Protein AF-A0A938MBA0-F1 (afdb_monomer_lite)

Foldseek 3Di:
DPDDDAPDDPQQLLLLQVLVCVQDPDPPDAGFDADPPPPDRPDRDFQQVVDDLAAFPDHKDFQDWDWPDDPPFDFQQDCQQQQDADPVQARPQKPDDPPWHWDQPDHDDDRTWIKHFFPDQADDTKIKHKGADAAQFKKKKKKKKFWAQWDFPPFKWKAWDPQPPKAQRVDIDGDGHGDGIDMDMAMITGHRGRITMIITDTHRTGGMMIIGDTGMGTARTDIWTWMWIHHPFWIKIHIAAPHDHFDPSQKDKAFDPDWWWWQTRNRDTHDTDRIDIHTHSGMTITTHDD

pLDDT: mean 88.18, std 14.17, range [34.03, 98.81]

Secondary structure (DSSP, 8-state):
---PPPS--HHHHHHHHHHHHHHH--TTPPP-EEETTTTEEEES--GGGGS----B-SS-EEEEEEE-S-TTPPPSSTTTT---B-TTSSBTTSB--TT-EEESSS-SSSS-EEEEEES-TT----EEEEEE--TT-EEEEEEEEEEEEEEEEEEEEEEEES-TT-BTTT--EEE-EEEEEEEEEEEEE--S--EEEEEEEEEEEEEEEEEEEEEEEES---EEEEEEEEETTEEEEEE---SS--SGGG-EEEEEEEEEEEBPTTS-B---EEEEEE-TTEEEEEEEP-

Structure (mmCIF, N/CA/C/O backbone):
data_AF-A0A938MBA0-F1
#
_entry.id   AF-A0A938MBA0-F1
#
loop_
_atom_site.group_PDB
_atom_site.id
_atom_site.type_symbol
_atom_site.label_atom_id
_atom_site.label_alt_id
_atom_site.label_comp_id
_atom_site.label_asym_id
_atom_site.label_entity_id
_atom_site.label_seq_id
_atom_site.pdbx_PDB_ins_code
_atom_site.Cartn_x
_atom_site.Cartn_y
_atom_site.Cartn_z
_atom_site.occupancy
_atom_site.B_iso_or_equiv
_atom_site.auth_seq_id
_atom_site.auth_comp_id
_atom_site.auth_asym_id
_atom_site.auth_atom_id
_atom_site.pdbx_PDB_model_num
ATOM 1 N N . GLU A 1 1 ? -1.518 9.938 7.364 1.00 35.38 1 GLU A N 1
ATOM 2 C CA . GLU A 1 1 ? -2.443 11.079 7.213 1.00 35.38 1 GLU A CA 1
ATOM 3 C C . GLU A 1 1 ? -3.870 10.572 7.392 1.00 35.38 1 GLU A C 1
ATOM 5 O O . GLU A 1 1 ? -4.337 9.795 6.571 1.00 35.38 1 GLU A O 1
ATOM 10 N N . PHE A 1 2 ? -4.532 10.909 8.501 1.00 34.03 2 PHE A N 1
ATOM 11 C CA . PHE A 1 2 ? -5.950 10.589 8.706 1.00 34.03 2 PHE A CA 1
ATOM 12 C C . PHE A 1 2 ? -6.770 11.706 8.042 1.00 34.03 2 PHE A C 1
ATOM 14 O O . PHE A 1 2 ? -6.898 12.780 8.619 1.00 34.03 2 PHE A O 1
ATOM 21 N N . GLY A 1 3 ? -7.229 11.511 6.801 1.00 39.38 3 GLY A N 1
ATOM 22 C CA . GLY A 1 3 ? -7.941 12.569 6.058 1.00 39.38 3 GLY A CA 1
ATOM 23 C C . GLY A 1 3 ? -8.393 12.238 4.631 1.00 39.38 3 GLY A C 1
ATOM 24 O O . GLY A 1 3 ? -8.994 13.085 3.977 1.00 39.38 3 GLY A O 1
ATOM 25 N N . VAL A 1 4 ? -8.134 11.028 4.127 1.00 49.50 4 VAL A N 1
ATOM 26 C CA . VAL A 1 4 ? -8.650 10.588 2.821 1.00 49.50 4 VAL A CA 1
ATOM 27 C C . VAL A 1 4 ? -10.098 10.125 2.995 1.00 49.50 4 VAL A C 1
ATOM 29 O O . VAL A 1 4 ? -10.374 9.292 3.854 1.00 49.50 4 VAL A O 1
ATOM 32 N N . LYS A 1 5 ? -11.025 10.662 2.192 1.00 55.03 5 LYS A N 1
ATOM 33 C CA . LYS A 1 5 ? -12.421 10.207 2.169 1.00 55.03 5 LYS A CA 1
ATOM 34 C C . LYS A 1 5 ? -12.493 8.850 1.469 1.00 55.03 5 LYS A C 1
ATOM 36 O O . LYS A 1 5 ? -12.139 8.748 0.296 1.00 55.03 5 LYS A O 1
ATOM 41 N N . PHE A 1 6 ? -12.952 7.830 2.185 1.00 65.00 6 PHE A N 1
ATOM 42 C CA . PHE A 1 6 ? -13.166 6.493 1.636 1.00 65.00 6 PHE A CA 1
ATOM 43 C C . PHE A 1 6 ? -14.621 6.325 1.186 1.00 65.00 6 PHE A C 1
ATOM 45 O O . PHE A 1 6 ? -15.520 6.961 1.737 1.00 65.00 6 PHE A O 1
ATOM 52 N N . ASP A 1 7 ? -14.853 5.469 0.192 1.00 70.25 7 ASP A N 1
ATOM 53 C CA . ASP A 1 7 ? -16.203 5.072 -0.223 1.00 70.25 7 ASP A CA 1
ATOM 54 C C . ASP A 1 7 ? -16.762 4.046 0.777 1.00 70.25 7 ASP A C 1
ATOM 56 O O . ASP A 1 7 ? -16.660 2.832 0.600 1.00 70.25 7 ASP A O 1
ATOM 60 N N . VAL A 1 8 ? -17.224 4.544 1.924 1.00 73.25 8 VAL A N 1
ATOM 61 C CA . VAL A 1 8 ? -17.803 3.765 3.026 1.00 73.25 8 VAL A CA 1
ATOM 62 C C . VAL A 1 8 ? -19.102 4.420 3.491 1.00 73.25 8 VAL A C 1
ATOM 64 O O . VAL A 1 8 ? -19.337 5.604 3.238 1.00 73.25 8 VAL A O 1
ATOM 67 N N . ASP A 1 9 ? -19.962 3.661 4.174 1.00 83.19 9 ASP A N 1
ATOM 68 C CA . ASP A 1 9 ? -21.210 4.212 4.695 1.00 83.19 9 ASP A CA 1
ATOM 69 C C . ASP A 1 9 ? -20.964 5.310 5.748 1.00 83.19 9 ASP A C 1
ATOM 71 O O . ASP A 1 9 ? -19.932 5.368 6.422 1.00 83.19 9 ASP A O 1
ATOM 75 N N . TYR A 1 10 ? -21.943 6.201 5.887 1.00 80.88 10 TYR A N 1
ATOM 76 C CA . TYR A 1 10 ? -21.788 7.419 6.675 1.00 80.88 10 TYR A CA 1
ATOM 77 C C . TYR A 1 10 ? -21.645 7.170 8.184 1.00 80.88 10 TYR A C 1
ATOM 79 O O . TYR A 1 10 ? -21.036 7.981 8.881 1.00 80.88 10 TYR A O 1
ATOM 87 N N . ASP A 1 11 ? -22.192 6.076 8.715 1.00 84.81 11 ASP A N 1
ATOM 88 C CA . ASP A 1 11 ? -22.062 5.764 10.140 1.00 84.81 11 ASP A CA 1
ATOM 89 C C . ASP A 1 11 ? -20.699 5.142 10.453 1.00 84.81 11 ASP A C 1
ATOM 91 O O . ASP A 1 11 ? -20.090 5.491 11.471 1.00 84.81 11 ASP A O 1
ATOM 95 N N . ARG A 1 12 ? -20.172 4.314 9.543 1.00 85.81 12 ARG A N 1
ATOM 96 C CA . ARG A 1 12 ? -18.786 3.838 9.593 1.00 85.81 12 ARG A CA 1
ATOM 97 C C . ARG A 1 12 ? -17.790 4.991 9.541 1.00 85.81 12 ARG A C 1
ATOM 99 O O . ARG A 1 12 ? -16.874 5.014 10.360 1.00 85.81 12 ARG A O 1
ATOM 106 N N . ASP A 1 13 ? -17.986 5.961 8.650 1.00 82.38 13 ASP A N 1
ATOM 107 C CA . ASP A 1 13 ? -17.113 7.140 8.547 1.00 82.38 13 ASP A CA 1
ATOM 108 C C . ASP A 1 13 ? -17.097 7.966 9.850 1.00 82.38 13 ASP A C 1
ATOM 110 O O . ASP A 1 13 ? -16.031 8.276 10.388 1.00 82.38 13 ASP A O 1
ATOM 114 N N . LYS A 1 14 ? -18.273 8.236 10.444 1.00 84.31 14 LYS A N 1
ATOM 115 C CA . LYS A 1 14 ? -18.382 8.933 11.743 1.00 84.31 14 LYS A CA 1
ATOM 116 C C . LYS A 1 14 ? -17.620 8.218 12.856 1.00 84.31 14 LYS A C 1
ATOM 118 O O . LYS A 1 14 ? -16.863 8.856 13.591 1.00 84.31 14 LYS A O 1
ATOM 123 N N . LEU A 1 15 ? -17.837 6.908 13.010 1.00 88.81 15 LEU A N 1
ATOM 124 C CA . LEU A 1 15 ? -17.183 6.124 14.059 1.00 88.81 15 LEU A CA 1
ATOM 125 C C . LEU A 1 15 ? -15.680 6.007 13.820 1.00 88.81 15 LEU A C 1
ATOM 127 O O . LEU A 1 15 ? -14.918 6.114 14.778 1.00 88.81 15 LEU A O 1
ATOM 131 N N . PHE A 1 16 ? -15.244 5.855 12.568 1.00 88.25 16 PHE A N 1
ATOM 132 C CA . PHE A 1 16 ? -13.828 5.875 12.220 1.00 88.25 16 PHE A CA 1
ATOM 133 C C . PHE A 1 16 ? -13.175 7.207 12.598 1.00 88.25 16 PHE A C 1
ATOM 135 O O . PHE A 1 16 ? -12.112 7.210 13.224 1.00 88.25 16 PHE A O 1
ATOM 142 N N . GLY A 1 17 ? -13.827 8.332 12.293 1.00 83.00 17 GLY A N 1
ATOM 143 C CA . GLY A 1 17 ? -13.368 9.662 12.686 1.00 83.00 17 GLY A CA 1
ATOM 144 C C . GLY A 1 17 ? -13.249 9.815 14.203 1.00 83.00 17 GLY A C 1
ATOM 145 O O . GLY A 1 17 ? -12.185 10.193 14.701 1.00 83.00 17 GLY A O 1
ATOM 146 N N . LEU A 1 18 ? -14.309 9.485 14.948 1.00 87.50 18 LEU A N 1
ATOM 147 C CA . LEU A 1 18 ? -14.312 9.579 16.412 1.00 87.50 18 LEU A CA 1
ATOM 148 C C . LEU A 1 18 ? -13.255 8.668 17.038 1.00 87.50 18 LEU A C 1
ATOM 150 O O . LEU A 1 18 ? -12.506 9.102 17.906 1.00 87.50 18 LEU A O 1
ATOM 154 N N . ALA A 1 19 ? -13.153 7.419 16.593 1.00 89.44 19 ALA A N 1
ATOM 155 C CA . ALA A 1 19 ? -12.159 6.486 17.103 1.00 89.44 19 ALA A CA 1
ATOM 156 C C . ALA A 1 19 ? -10.729 6.949 16.790 1.00 89.44 19 ALA A C 1
ATOM 158 O O . ALA A 1 19 ? -9.865 6.887 17.660 1.00 89.44 19 ALA A O 1
ATOM 159 N N . SER A 1 20 ? -10.481 7.474 15.587 1.00 86.56 20 SER A N 1
ATOM 160 C CA . SER A 1 20 ? -9.178 8.041 15.214 1.00 86.56 20 SER A CA 1
ATOM 161 C C . SER A 1 20 ? -8.813 9.226 16.106 1.00 86.56 20 SER A C 1
ATOM 163 O O . SER A 1 20 ? -7.681 9.310 16.585 1.00 86.56 20 SER A O 1
ATOM 165 N N . TYR A 1 21 ? -9.785 10.095 16.405 1.00 86.12 21 TYR A N 1
ATOM 166 C CA . TYR A 1 21 ? -9.619 11.139 17.410 1.00 86.12 21 TYR A CA 1
ATOM 167 C C . TYR A 1 21 ? -9.294 10.540 18.779 1.00 86.12 21 TYR A C 1
ATOM 169 O O . TYR A 1 21 ? -8.277 10.890 19.356 1.00 86.12 21 TYR A O 1
ATOM 177 N N . LEU A 1 22 ? -10.073 9.582 19.279 1.00 88.44 22 LEU A N 1
ATOM 178 C CA . LEU A 1 22 ? -9.856 8.973 20.596 1.00 88.44 22 LEU A CA 1
ATOM 179 C C . LEU A 1 22 ? -8.512 8.219 20.711 1.00 88.44 22 LEU A C 1
ATOM 181 O O . LEU A 1 22 ? -7.901 8.167 21.780 1.00 88.44 22 LEU A O 1
ATOM 185 N N . VAL A 1 23 ? -7.979 7.687 19.614 1.00 87.00 23 VAL A N 1
ATOM 186 C CA . VAL A 1 23 ? -6.639 7.083 19.590 1.00 87.00 23 VAL A CA 1
ATOM 187 C C . VAL A 1 23 ? -5.537 8.149 19.628 1.00 87.00 23 VAL A C 1
ATOM 189 O O . VAL A 1 23 ? -4.542 7.959 20.327 1.00 87.00 23 VAL A O 1
ATOM 192 N N . ALA A 1 24 ? -5.713 9.277 18.936 1.00 80.44 24 ALA A N 1
ATOM 193 C CA . ALA A 1 24 ? -4.666 10.286 18.745 1.00 80.44 24 ALA A CA 1
ATOM 194 C C . ALA A 1 24 ? -4.779 11.538 19.643 1.00 80.44 24 ALA A C 1
ATOM 196 O O . ALA A 1 24 ? -3.832 12.322 19.701 1.00 80.44 24 ALA A O 1
ATOM 197 N N . HIS A 1 25 ? -5.911 11.765 20.321 1.00 72.25 25 HIS A N 1
ATOM 198 C CA . HIS A 1 25 ? -6.184 13.032 21.007 1.00 72.25 25 HIS A CA 1
ATOM 199 C C . HIS A 1 25 ? -5.281 13.247 22.226 1.00 72.25 25 HIS A C 1
ATOM 201 O O . HIS A 1 25 ? -4.986 12.326 23.000 1.00 72.25 25 HIS A O 1
ATOM 207 N N . GLY A 1 26 ? -4.891 14.509 22.405 1.00 61.59 26 GLY A N 1
ATOM 208 C CA . GLY A 1 26 ? -4.240 15.046 23.597 1.00 61.59 26 GLY A CA 1
ATOM 209 C C . GLY A 1 26 ? -5.033 16.230 24.158 1.00 61.59 26 GLY A C 1
ATOM 210 O O . GLY A 1 26 ? -6.124 16.534 23.683 1.00 61.59 26 GLY A O 1
ATOM 211 N N . GLY A 1 27 ? -4.475 16.942 25.141 1.00 47.88 27 GLY A N 1
ATOM 212 C CA . GLY A 1 27 ? -5.165 18.044 25.837 1.00 47.88 27 GLY A CA 1
ATOM 213 C C . GLY A 1 27 ? -5.549 19.266 24.981 1.00 47.88 27 GLY A C 1
ATOM 214 O O . GLY A 1 27 ? -6.169 20.184 25.503 1.00 47.88 27 GLY A O 1
ATOM 215 N N . PHE A 1 28 ? -5.192 19.296 23.690 1.00 47.84 28 PHE A N 1
ATOM 216 C CA . PHE A 1 28 ? -5.383 20.449 22.794 1.00 47.84 28 PHE A CA 1
ATOM 217 C C . PHE A 1 28 ? -5.970 20.095 21.416 1.00 47.84 28 PHE A C 1
ATOM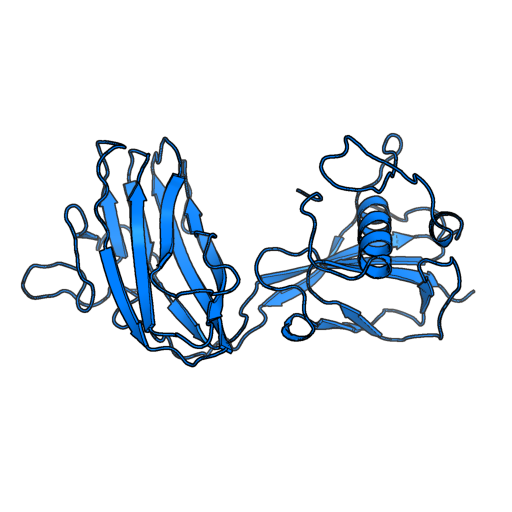 219 O O . PHE A 1 28 ? -5.917 20.907 20.495 1.00 47.84 28 PHE A O 1
ATOM 226 N N . THR A 1 29 ? -6.516 18.892 21.232 1.00 55.50 29 THR A N 1
ATOM 227 C CA . THR A 1 29 ? -7.095 18.464 19.945 1.00 55.50 29 THR A CA 1
ATOM 228 C C . THR A 1 29 ? -8.621 18.550 19.967 1.00 55.50 29 THR A C 1
ATOM 230 O O . THR A 1 29 ? -9.251 18.043 20.895 1.00 55.50 29 THR A O 1
ATOM 233 N N . TYR A 1 30 ? -9.220 19.122 18.921 1.00 54.56 30 TYR A N 1
ATOM 234 C CA . TYR A 1 30 ? -10.669 19.154 18.690 1.00 54.56 30 TYR A CA 1
ATOM 235 C C . TYR A 1 30 ? -11.076 18.136 17.614 1.00 54.56 30 TYR A C 1
ATOM 237 O O . TYR A 1 30 ? -10.303 17.855 16.699 1.00 54.56 30 TYR A O 1
ATOM 245 N N . PHE A 1 31 ? -12.285 17.581 17.724 1.00 63.66 31 PHE A N 1
ATOM 246 C CA . PHE A 1 31 ? -12.864 16.678 16.728 1.00 63.66 31 PHE A CA 1
ATOM 247 C C . PHE A 1 31 ? -13.893 17.417 15.864 1.00 63.66 31 PHE A C 1
ATOM 249 O O . PHE A 1 31 ? -14.743 18.133 16.387 1.00 63.66 31 PHE A O 1
ATOM 256 N N . GLY A 1 32 ? -13.836 17.219 14.547 1.00 54.53 32 GLY A N 1
ATOM 257 C CA . GLY A 1 32 ? -14.852 17.671 13.597 1.00 54.53 32 GLY A CA 1
ATOM 258 C C . GLY A 1 32 ? -14.968 16.686 12.432 1.00 54.53 32 GLY A C 1
ATOM 259 O O . GLY A 1 32 ? -13.974 16.073 12.050 1.00 54.53 32 GLY A O 1
ATOM 260 N N . PHE A 1 33 ? -16.169 16.525 11.869 1.00 54.66 33 PHE A N 1
ATOM 261 C CA . PHE A 1 33 ? -16.436 15.667 10.705 1.00 54.66 33 PHE A CA 1
ATOM 262 C C . PHE A 1 33 ? -17.273 16.433 9.662 1.00 54.66 33 PHE A C 1
ATOM 264 O O . PHE A 1 33 ? -18.010 17.345 10.015 1.00 54.66 33 PHE A O 1
ATOM 271 N N . GLY A 1 34 ? -17.144 16.146 8.362 1.00 50.25 34 GLY A N 1
ATOM 272 C CA . GLY A 1 34 ? -17.808 16.943 7.316 1.00 50.25 34 GLY A CA 1
ATOM 273 C C . GLY A 1 34 ? -17.459 16.524 5.886 1.00 50.25 34 GLY A C 1
ATOM 274 O O . GLY A 1 34 ? -16.675 15.598 5.687 1.00 50.25 34 GLY A O 1
ATOM 275 N N . SER A 1 35 ? -18.044 17.192 4.881 1.00 43.62 35 SER A N 1
ATOM 276 C CA . SER A 1 35 ? -17.723 16.911 3.473 1.00 43.62 35 SER A CA 1
ATOM 277 C C . SER A 1 35 ? -16.345 17.484 3.122 1.00 43.62 35 SER A C 1
ATOM 279 O O . SER A 1 35 ? -16.035 18.619 3.484 1.00 43.62 35 SER A O 1
ATOM 281 N N . HIS A 1 36 ? -15.506 16.682 2.461 1.00 44.47 36 HIS A N 1
ATOM 282 C CA . HIS A 1 36 ? -14.192 17.105 1.976 1.00 44.47 36 HIS A CA 1
ATOM 283 C C . HIS A 1 36 ? -14.312 17.777 0.587 1.00 44.47 36 HIS A C 1
ATOM 285 O O . HIS A 1 36 ? -15.055 17.249 -0.245 1.00 44.47 36 HIS A O 1
ATOM 291 N N . PRO A 1 37 ? -13.545 18.850 0.282 1.00 47.47 37 PRO A N 1
ATOM 292 C CA . PRO A 1 37 ? -12.596 19.540 1.165 1.00 47.47 37 PRO A CA 1
ATOM 293 C C . PRO A 1 37 ? -13.315 20.226 2.323 1.00 47.47 37 PRO A C 1
ATOM 295 O O . PRO A 1 37 ? -14.441 20.675 2.144 1.00 47.47 37 PRO A O 1
ATOM 298 N N . TYR A 1 38 ? -12.658 20.306 3.492 1.00 51.62 38 TYR A N 1
ATOM 299 C CA . TYR A 1 38 ? -13.171 20.820 4.784 1.00 51.62 38 TYR A CA 1
ATOM 300 C C . TYR A 1 38 ? -13.763 22.252 4.762 1.00 51.62 38 TYR A C 1
ATOM 302 O O . TYR A 1 38 ? -14.030 22.839 5.807 1.00 51.62 38 TYR A O 1
ATOM 310 N N . GLN A 1 39 ? -13.992 22.825 3.583 1.00 44.75 39 GLN A N 1
ATOM 311 C CA . GLN A 1 39 ? -14.737 24.050 3.330 1.00 44.75 39 GLN A CA 1
ATOM 312 C C . GLN A 1 39 ? -16.205 23.963 3.786 1.00 44.75 39 GLN A C 1
ATOM 314 O O . GLN A 1 39 ? -16.811 25.003 4.034 1.00 44.75 39 GLN A O 1
ATOM 319 N N . HIS A 1 40 ? -16.763 22.756 3.964 1.00 46.41 40 HIS A N 1
ATOM 320 C CA . HIS A 1 40 ? -18.156 22.555 4.385 1.00 46.41 40 HIS A CA 1
ATOM 321 C C . HIS A 1 40 ? -18.284 21.520 5.519 1.00 46.41 40 HIS A C 1
ATOM 323 O O . HIS A 1 40 ? -18.795 20.410 5.342 1.00 46.41 40 HIS A O 1
ATOM 329 N N . VAL A 1 41 ? -17.818 21.887 6.718 1.00 51.03 41 VAL A N 1
ATOM 330 C CA . VAL A 1 41 ? -18.210 21.200 7.961 1.00 51.03 41 VAL A CA 1
ATOM 331 C C . VAL A 1 41 ? -19.674 21.539 8.244 1.00 51.03 41 VAL A C 1
ATOM 333 O O . VAL A 1 41 ? -19.978 22.586 8.805 1.00 51.03 41 VAL A O 1
ATOM 336 N N . GLU A 1 42 ? -20.593 20.668 7.835 1.00 50.78 42 GLU A N 1
ATOM 337 C CA . GLU A 1 42 ? -22.030 20.889 8.052 1.00 50.78 42 GLU A CA 1
ATOM 338 C C . GLU A 1 42 ? -22.499 20.456 9.451 1.00 50.78 42 GLU A C 1
ATOM 340 O O . GLU A 1 42 ? -23.542 20.911 9.922 1.00 50.78 42 GLU A O 1
ATOM 345 N N . LYS A 1 43 ? -21.755 19.568 10.130 1.00 56.16 43 LYS A N 1
ATOM 346 C CA . LYS A 1 43 ? -22.096 19.038 11.461 1.00 56.16 43 LYS A CA 1
ATOM 347 C C . LYS A 1 43 ? -20.834 18.747 12.265 1.00 56.16 43 LYS A C 1
ATOM 349 O O . LYS A 1 43 ? -19.988 17.991 11.826 1.00 56.16 43 LYS A O 1
ATOM 354 N N . GLN A 1 44 ? -20.727 19.294 13.471 1.00 56.34 44 GLN A N 1
ATOM 355 C CA . GLN A 1 44 ? -19.591 19.033 14.370 1.00 56.34 44 GLN A CA 1
ATOM 356 C C . GLN A 1 44 ? -19.865 17.895 15.366 1.00 56.34 44 GLN A C 1
ATOM 358 O O . GLN A 1 44 ? -18.981 17.518 16.128 1.00 56.34 44 GLN A O 1
ATOM 363 N N . TRP A 1 45 ? -21.092 17.361 15.389 1.00 66.94 45 TRP A N 1
ATOM 364 C CA . TRP A 1 45 ? -21.582 16.561 16.509 1.00 66.94 45 TRP A CA 1
ATOM 365 C C . TRP A 1 45 ? -22.456 15.376 16.078 1.00 66.94 45 TRP A C 1
ATOM 367 O O . TRP A 1 45 ? -23.366 15.534 15.262 1.00 66.94 45 TRP A O 1
ATOM 377 N N . PHE A 1 46 ? -22.210 14.194 16.648 1.00 81.19 46 PHE A N 1
ATOM 378 C CA . PHE A 1 46 ? -23.098 13.030 16.570 1.00 81.19 46 PHE A CA 1
ATOM 379 C C . PHE A 1 46 ? -23.146 12.318 17.926 1.00 81.19 46 PHE A C 1
ATOM 381 O O . PHE A 1 46 ? -22.242 12.471 18.746 1.00 81.19 46 PHE A O 1
ATOM 388 N N . LYS A 1 47 ? -24.225 11.572 18.185 1.00 87.94 47 LYS A N 1
ATOM 389 C CA . LYS A 1 47 ? -24.594 11.134 19.539 1.00 87.94 47 LYS A CA 1
ATOM 390 C C . LYS A 1 47 ? -23.562 10.241 20.228 1.00 87.94 47 LYS A C 1
ATOM 392 O O . LYS A 1 47 ? -23.429 10.327 21.442 1.00 87.94 47 LYS A O 1
ATOM 397 N N . ALA A 1 48 ? -22.786 9.456 19.482 1.00 89.00 48 ALA A N 1
ATOM 398 C CA . ALA A 1 48 ? -21.712 8.644 20.058 1.00 89.00 48 ALA A CA 1
ATOM 399 C C . ALA A 1 48 ? -20.661 9.462 20.834 1.00 89.00 48 ALA A C 1
ATOM 401 O O . ALA A 1 48 ? -20.111 8.962 21.807 1.00 89.00 48 ALA A O 1
ATOM 402 N N . ILE A 1 49 ? -20.407 10.719 20.450 1.00 87.56 49 ILE A N 1
ATOM 403 C CA . ILE A 1 49 ? -19.435 11.595 21.133 1.00 87.56 49 ILE A CA 1
ATOM 404 C C . ILE A 1 49 ? -19.831 11.837 22.598 1.00 87.56 49 ILE A C 1
ATOM 406 O O . ILE A 1 49 ? -18.970 12.040 23.447 1.00 87.56 49 ILE A O 1
ATOM 410 N N . GLU A 1 50 ? -21.129 11.804 22.905 1.00 89.31 50 GLU A N 1
ATOM 411 C CA . GLU A 1 50 ? -21.655 12.033 24.255 1.00 89.31 50 GLU A CA 1
ATOM 412 C C . GLU A 1 50 ? -21.470 10.815 25.179 1.00 89.31 50 GLU A C 1
ATOM 414 O O . GLU A 1 50 ? -21.703 10.920 26.383 1.00 89.31 50 GLU A O 1
ATOM 419 N N . HIS A 1 51 ? -21.081 9.652 24.644 1.00 92.00 51 HIS A N 1
ATOM 420 C CA . HIS A 1 51 ? -20.916 8.444 25.440 1.00 92.00 51 HIS A CA 1
ATOM 421 C C . HIS A 1 51 ? -19.596 8.469 26.218 1.00 92.00 51 HIS A C 1
ATOM 423 O O . HIS A 1 51 ? -18.509 8.446 25.640 1.00 92.00 51 HIS A O 1
ATOM 429 N N . ASP A 1 52 ? -19.692 8.458 27.544 1.00 91.56 52 ASP A N 1
ATOM 430 C CA . ASP A 1 52 ? -18.530 8.482 28.429 1.00 91.56 52 ASP A CA 1
ATOM 431 C C . ASP A 1 52 ? -17.824 7.115 28.482 1.00 91.56 52 ASP A C 1
ATOM 433 O O . ASP A 1 52 ? -18.234 6.202 29.203 1.00 91.56 52 ASP A O 1
ATOM 437 N N . ILE A 1 53 ? -16.723 6.992 27.738 1.00 92.00 53 ILE A N 1
ATOM 438 C CA . ILE A 1 53 ? -15.809 5.840 27.799 1.00 92.00 53 ILE A CA 1
ATOM 439 C C . ILE A 1 53 ? -14.687 6.015 28.835 1.00 92.00 53 ILE A C 1
ATOM 441 O O . ILE A 1 53 ? -13.839 5.131 28.976 1.00 92.00 53 ILE A O 1
ATOM 445 N N . GLY A 1 54 ? -14.708 7.099 29.613 1.00 92.12 54 GLY A N 1
ATOM 446 C CA . GLY A 1 54 ? -13.757 7.401 30.673 1.00 92.12 54 GLY A CA 1
ATOM 447 C C . GLY A 1 54 ? -12.491 8.121 30.206 1.00 92.12 54 GLY A C 1
ATOM 448 O O . GLY A 1 54 ? -12.417 8.649 29.101 1.00 92.12 54 GLY A O 1
ATOM 449 N N . GLU A 1 55 ? -11.476 8.116 31.068 1.00 90.31 55 GLU A N 1
ATOM 450 C CA . GLU A 1 55 ? -10.178 8.758 30.831 1.00 90.31 55 GLU A CA 1
ATOM 451 C C . GLU A 1 55 ? -9.201 7.792 30.147 1.00 90.31 55 GLU A C 1
ATOM 453 O O . GLU A 1 55 ? -9.221 6.593 30.453 1.00 90.31 55 GLU A O 1
ATOM 458 N N . PRO A 1 56 ? -8.314 8.266 29.256 1.00 91.94 56 PRO A N 1
ATOM 459 C CA . PRO A 1 56 ? -7.306 7.416 28.639 1.00 91.94 56 PRO A CA 1
ATOM 460 C C . PRO A 1 56 ? -6.324 6.896 29.696 1.00 91.94 56 PRO A C 1
ATOM 462 O O . PRO A 1 56 ? -5.767 7.660 30.483 1.00 91.94 56 PRO A O 1
ATOM 465 N N . LYS A 1 57 ? -6.051 5.589 29.688 1.00 92.50 57 LYS A N 1
ATOM 466 C CA . LYS A 1 57 ? -5.097 4.961 30.622 1.00 92.50 57 LYS A CA 1
ATOM 467 C C . LYS A 1 57 ? -3.631 5.118 30.207 1.00 92.50 57 LYS A C 1
ATOM 469 O O . LYS A 1 57 ? -2.738 4.746 30.963 1.00 92.50 57 LYS A O 1
ATOM 474 N N . GLY A 1 58 ? -3.376 5.632 29.007 1.00 89.44 58 GLY A N 1
ATOM 475 C CA . GLY A 1 58 ? -2.037 5.762 28.445 1.00 89.44 58 GLY A CA 1
ATOM 476 C C . GLY A 1 58 ? -2.044 6.218 26.982 1.00 89.44 58 GLY A C 1
ATOM 477 O O . GLY A 1 58 ? -3.093 6.638 26.468 1.00 89.44 58 GLY A O 1
ATOM 478 N N . PRO A 1 59 ? -0.877 6.168 26.310 1.00 90.62 59 PRO A N 1
ATOM 479 C CA . PRO A 1 59 ? -0.786 6.376 24.868 1.00 90.62 59 PRO A CA 1
ATOM 480 C C . PRO A 1 59 ? -1.472 5.235 24.100 1.00 90.62 59 PRO A C 1
ATOM 482 O O . PRO A 1 59 ? -1.829 4.203 24.671 1.00 90.62 59 PRO A O 1
ATOM 485 N N . TYR A 1 60 ? -1.652 5.419 22.794 1.00 92.00 60 TYR A N 1
ATOM 486 C CA . TYR A 1 60 ? -2.067 4.326 21.921 1.00 92.00 60 TYR A CA 1
ATOM 487 C C . TYR A 1 60 ? -0.946 3.288 21.749 1.00 92.00 60 TYR A C 1
ATOM 489 O O . TYR A 1 60 ? 0.232 3.578 21.960 1.00 92.00 60 TYR A O 1
ATOM 497 N N . ALA A 1 61 ? -1.319 2.080 21.333 1.00 93.94 61 ALA A N 1
ATOM 498 C CA . ALA A 1 61 ? -0.409 0.973 21.045 1.00 93.94 61 ALA A CA 1
ATOM 499 C C . ALA A 1 61 ? -0.898 0.162 19.835 1.00 93.94 61 ALA A C 1
ATOM 501 O O . ALA A 1 61 ? -2.056 0.282 19.434 1.00 93.94 61 ALA A O 1
ATOM 502 N N . VAL A 1 62 ? -0.034 -0.682 19.266 1.00 95.12 62 VAL A N 1
ATOM 503 C CA . VAL A 1 62 ? -0.451 -1.697 18.285 1.00 95.12 62 VAL A CA 1
ATOM 504 C C . VAL A 1 62 ? -1.163 -2.823 19.037 1.00 95.12 62 VAL A C 1
ATOM 506 O O . VAL A 1 62 ? -0.579 -3.459 19.908 1.00 95.12 62 VAL A O 1
ATOM 509 N N . PHE A 1 63 ? -2.433 -3.044 18.708 1.00 95.88 63 PHE A N 1
ATOM 510 C CA . PHE A 1 63 ? -3.272 -4.104 19.265 1.00 95.88 63 PHE A CA 1
ATOM 511 C C . PHE A 1 63 ? -3.045 -5.438 18.557 1.00 95.88 63 PHE A C 1
ATOM 513 O O . PHE A 1 63 ? -2.949 -6.488 19.185 1.00 95.88 63 PHE A O 1
ATOM 520 N N . ALA A 1 64 ? -2.989 -5.389 17.229 1.00 94.44 64 ALA A N 1
ATOM 521 C CA . ALA A 1 64 ? -2.754 -6.536 16.372 1.00 94.44 64 ALA A CA 1
ATOM 522 C C . ALA A 1 64 ? -2.140 -6.062 15.059 1.00 94.44 64 ALA A C 1
ATOM 524 O O . ALA A 1 64 ? -2.426 -4.960 14.594 1.00 94.44 64 ALA A O 1
ATOM 525 N N . GLU A 1 65 ? -1.347 -6.914 14.432 1.00 93.00 65 GLU A N 1
ATOM 526 C CA . GLU A 1 65 ? -0.830 -6.679 13.093 1.00 93.00 65 GLU A CA 1
ATOM 527 C C . GLU A 1 65 ? -0.719 -7.991 12.334 1.00 93.00 65 GLU A C 1
ATOM 529 O O . GLU A 1 65 ? -0.683 -9.075 12.920 1.00 93.00 65 GLU A O 1
ATOM 534 N N . GLY A 1 66 ? -0.691 -7.894 11.015 1.00 86.56 66 GLY A N 1
ATOM 535 C CA . GLY A 1 66 ? -0.553 -9.056 10.166 1.00 86.56 66 GLY A CA 1
ATOM 536 C C . GLY A 1 66 ? -0.472 -8.675 8.704 1.00 86.56 66 GLY A C 1
ATOM 537 O O . GLY A 1 66 ? -0.489 -7.505 8.328 1.00 86.56 66 GLY A O 1
ATOM 538 N N . THR A 1 67 ? -0.370 -9.694 7.867 1.00 79.00 67 THR A N 1
ATOM 539 C CA . THR A 1 67 ? -0.467 -9.552 6.417 1.00 79.00 67 THR A CA 1
ATOM 540 C C . THR A 1 67 ? -1.659 -10.386 5.979 1.00 79.00 67 THR A C 1
ATOM 542 O O . THR A 1 67 ? -1.725 -11.572 6.301 1.00 79.00 67 THR A O 1
ATOM 545 N N . SER A 1 68 ? -2.649 -9.769 5.333 1.00 72.00 68 SER A N 1
ATOM 546 C CA . SER A 1 68 ? -3.670 -10.537 4.618 1.00 72.00 68 SER A CA 1
ATOM 547 C C . SER A 1 68 ? -3.030 -11.191 3.387 1.00 72.00 68 SER A C 1
ATOM 549 O O . SER A 1 68 ? -1.943 -10.795 2.975 1.00 72.00 68 SER A O 1
ATOM 551 N N . GLY A 1 69 ? -3.672 -12.198 2.796 1.00 63.03 69 GLY A N 1
ATOM 552 C CA . GLY A 1 69 ? -3.133 -12.904 1.628 1.00 63.03 69 GLY A CA 1
ATOM 553 C C . GLY A 1 69 ? -2.172 -14.050 1.974 1.00 63.03 69 GLY A C 1
ATOM 554 O O . GLY A 1 69 ? -1.580 -14.115 3.048 1.00 63.03 69 GLY A O 1
ATOM 555 N N . ARG A 1 70 ? -2.078 -15.026 1.066 1.00 55.25 70 ARG A N 1
ATOM 556 C CA . ARG A 1 70 ? -1.344 -16.281 1.277 1.00 55.25 70 ARG A CA 1
ATOM 557 C C . ARG A 1 70 ? 0.156 -16.038 1.086 1.00 55.25 70 ARG A C 1
ATOM 559 O O . ARG A 1 70 ? 0.556 -15.615 0.007 1.00 55.25 70 ARG A O 1
ATOM 566 N N . ALA A 1 71 ? 0.970 -16.353 2.097 1.00 52.62 71 ALA A N 1
ATOM 567 C CA . ALA A 1 71 ? 2.437 -16.261 2.028 1.00 52.62 71 ALA A CA 1
ATOM 568 C C . ALA A 1 71 ? 3.053 -17.087 0.874 1.00 52.62 71 ALA A C 1
ATOM 570 O O . ALA A 1 71 ? 4.143 -16.768 0.417 1.00 52.62 71 ALA A O 1
ATOM 571 N N . ASP A 1 72 ? 2.313 -18.079 0.362 1.00 62.00 72 ASP A N 1
ATOM 572 C CA . ASP A 1 72 ? 2.723 -18.975 -0.730 1.00 62.00 72 ASP A CA 1
ATOM 573 C C . ASP A 1 72 ? 1.979 -18.706 -2.053 1.00 62.00 72 ASP A C 1
ATOM 575 O O . ASP A 1 72 ? 1.814 -19.606 -2.884 1.00 62.00 72 ASP A O 1
ATOM 579 N N . ALA A 1 73 ? 1.422 -17.507 -2.245 1.00 75.38 73 ALA A N 1
ATOM 580 C CA . ALA A 1 73 ? 0.761 -17.181 -3.504 1.00 75.38 73 ALA A CA 1
ATOM 581 C C . ALA A 1 73 ? 1.779 -17.192 -4.658 1.00 75.38 73 ALA A C 1
ATOM 583 O O . ALA A 1 73 ? 2.810 -16.524 -4.605 1.00 75.38 73 ALA A O 1
ATOM 584 N N . LYS A 1 74 ? 1.482 -17.960 -5.714 1.00 89.25 74 LYS A N 1
ATOM 585 C CA . LYS A 1 74 ? 2.321 -18.038 -6.916 1.00 89.25 74 LYS A CA 1
ATOM 586 C C . LYS A 1 74 ? 2.475 -16.641 -7.527 1.00 89.25 74 LYS A C 1
ATOM 588 O O . LYS A 1 74 ? 1.467 -16.011 -7.845 1.00 89.25 74 LYS A O 1
ATOM 593 N N . ASN A 1 75 ? 3.717 -16.209 -7.753 1.00 94.62 75 ASN A N 1
ATOM 594 C CA . ASN A 1 75 ? 3.992 -15.006 -8.532 1.00 94.62 75 ASN A CA 1
ATOM 595 C C . ASN A 1 75 ? 3.530 -15.209 -9.985 1.00 94.62 75 ASN A C 1
ATOM 597 O O . ASN A 1 75 ? 3.880 -16.203 -10.627 1.00 94.62 75 ASN A O 1
ATOM 601 N N . LEU A 1 76 ? 2.709 -14.289 -10.484 1.00 96.62 76 LEU A N 1
ATOM 602 C CA . LEU A 1 76 ? 2.199 -14.288 -11.854 1.00 96.62 76 LEU A CA 1
ATOM 603 C C . LEU A 1 76 ? 3.157 -13.614 -12.843 1.00 96.62 76 LEU A C 1
ATOM 605 O O . LEU A 1 76 ? 2.944 -13.733 -14.045 1.00 96.62 76 LEU A O 1
ATOM 609 N N . LEU A 1 77 ? 4.199 -12.940 -12.349 1.00 97.69 77 LEU A N 1
ATOM 610 C CA . LEU A 1 77 ? 5.298 -12.424 -13.161 1.00 97.69 77 LEU A CA 1
ATOM 611 C C . LEU A 1 77 ? 6.369 -13.502 -13.347 1.00 97.69 77 LEU A C 1
ATOM 613 O O . LEU A 1 77 ? 6.747 -14.190 -12.395 1.00 97.69 77 LEU A O 1
ATOM 617 N N . ALA A 1 78 ? 6.886 -13.618 -14.565 1.00 97.75 78 ALA A N 1
ATOM 618 C CA . ALA A 1 78 ? 8.125 -14.325 -14.849 1.00 97.75 78 ALA A CA 1
ATOM 619 C C . ALA A 1 78 ? 9.323 -13.464 -14.425 1.00 97.75 78 ALA A C 1
ATOM 621 O O . ALA A 1 78 ? 9.290 -12.244 -14.590 1.00 97.75 78 ALA A O 1
ATOM 622 N N . ASN A 1 79 ? 10.362 -14.095 -13.867 1.00 97.69 79 ASN A N 1
ATOM 623 C CA . ASN A 1 79 ? 11.628 -13.442 -13.508 1.00 97.69 79 ASN A CA 1
ATOM 624 C C . ASN A 1 79 ? 11.449 -12.120 -12.727 1.00 97.69 79 ASN A C 1
ATOM 626 O O . ASN A 1 79 ? 12.087 -11.108 -13.016 1.00 97.69 79 ASN A O 1
ATOM 630 N N . GLY A 1 80 ? 10.499 -12.089 -11.786 1.00 97.38 80 GLY A N 1
ATOM 631 C CA . GLY A 1 80 ? 10.245 -10.913 -10.947 1.00 97.38 80 GLY A CA 1
ATOM 632 C C . GLY A 1 80 ? 11.310 -10.689 -9.867 1.00 97.38 80 GLY A C 1
ATOM 633 O O . GLY A 1 80 ? 11.416 -9.590 -9.335 1.00 97.38 80 GLY A O 1
ATOM 634 N N . ASP A 1 81 ? 12.093 -11.723 -9.564 1.00 97.75 81 ASP A N 1
ATOM 635 C CA . ASP A 1 81 ? 13.301 -11.712 -8.730 1.00 97.75 81 ASP A CA 1
ATOM 636 C C . ASP A 1 81 ? 14.568 -11.326 -9.517 1.00 97.75 81 ASP A C 1
ATOM 638 O O . ASP A 1 81 ? 15.629 -11.171 -8.933 1.00 97.75 81 ASP A O 1
ATOM 642 N N . PHE A 1 82 ? 14.464 -11.159 -10.841 1.00 98.31 82 PHE A N 1
ATOM 643 C CA . PHE A 1 82 ? 15.547 -10.728 -11.730 1.00 98.31 82 PHE A CA 1
ATOM 644 C C . PHE A 1 82 ? 16.789 -11.638 -11.752 1.00 98.31 82 PHE A C 1
ATOM 646 O O . PHE A 1 82 ? 17.870 -11.216 -12.160 1.00 98.31 82 PHE A O 1
ATOM 653 N N . GLU A 1 83 ? 16.639 -12.914 -11.398 1.00 98.44 83 GLU A N 1
ATOM 654 C CA . GLU A 1 83 ? 17.748 -13.873 -11.337 1.00 98.44 83 GLU A CA 1
ATOM 655 C C . GLU A 1 83 ? 18.199 -14.400 -12.709 1.00 98.44 83 GLU A C 1
ATOM 657 O O . GLU A 1 83 ? 19.258 -15.031 -12.823 1.00 98.44 83 GLU A O 1
ATOM 662 N N . ALA A 1 84 ? 17.410 -14.155 -13.758 1.00 97.69 84 ALA A N 1
ATOM 663 C CA . ALA A 1 84 ? 17.711 -14.549 -15.128 1.00 97.69 84 ALA A CA 1
ATOM 664 C C . ALA A 1 84 ? 18.007 -13.342 -16.033 1.00 97.69 84 ALA A C 1
ATOM 666 O O . ALA A 1 84 ? 17.278 -12.348 -16.042 1.00 97.69 84 ALA A O 1
ATOM 667 N N . ALA A 1 85 ? 19.055 -13.476 -16.850 1.00 97.00 85 ALA A N 1
ATOM 668 C CA . ALA A 1 85 ? 19.437 -12.516 -17.881 1.00 97.00 85 ALA A CA 1
ATOM 669 C C . ALA A 1 85 ? 19.129 -13.063 -19.285 1.00 97.00 85 ALA A C 1
ATOM 671 O O . ALA A 1 85 ? 19.266 -14.267 -19.524 1.00 97.00 85 ALA A O 1
ATOM 672 N N . ASP A 1 86 ? 18.734 -12.193 -20.212 1.00 94.69 86 ASP A N 1
ATOM 673 C CA . ASP A 1 86 ? 18.629 -12.523 -21.634 1.00 94.69 86 ASP A CA 1
ATOM 674 C C . ASP A 1 86 ? 20.012 -12.548 -22.321 1.00 94.69 86 ASP A C 1
ATOM 676 O O . ASP A 1 86 ? 21.058 -12.345 -21.698 1.00 94.69 86 ASP A O 1
ATOM 680 N N . SER A 1 87 ? 20.042 -12.805 -23.633 1.00 93.12 87 SER A N 1
ATOM 681 C CA . SER A 1 87 ? 21.295 -12.839 -24.405 1.00 93.12 87 SER A CA 1
ATOM 682 C C . SER A 1 87 ? 22.034 -11.497 -24.482 1.00 93.12 87 SER A C 1
ATOM 684 O O . SER A 1 87 ? 23.194 -11.464 -24.890 1.00 93.12 87 SER A O 1
ATOM 686 N N . GLN A 1 88 ? 21.373 -10.402 -24.115 1.00 90.06 88 GLN A N 1
ATOM 687 C CA . GLN A 1 88 ? 21.879 -9.038 -24.116 1.00 90.06 88 GLN A CA 1
ATOM 688 C C . GLN A 1 88 ? 22.296 -8.588 -22.706 1.00 90.06 88 GLN A C 1
ATOM 690 O O . GLN A 1 88 ? 22.836 -7.495 -22.560 1.00 90.06 88 GLN A O 1
ATOM 695 N N . GLY A 1 89 ? 22.092 -9.426 -21.683 1.00 92.56 89 GLY A N 1
ATOM 696 C CA . GLY A 1 89 ? 22.388 -9.106 -20.287 1.00 92.56 89 GLY A CA 1
ATOM 697 C C . GLY A 1 89 ? 21.292 -8.304 -19.580 1.00 92.56 89 GLY A C 1
ATOM 698 O O . GLY A 1 89 ? 21.499 -7.880 -18.444 1.00 92.56 89 GLY A O 1
ATOM 699 N N . ASN A 1 90 ? 20.135 -8.107 -20.217 1.00 94.19 90 ASN A N 1
ATOM 700 C CA . ASN A 1 90 ? 18.980 -7.461 -19.601 1.00 94.19 90 ASN A CA 1
ATOM 701 C C . ASN A 1 90 ? 18.172 -8.474 -18.777 1.00 94.19 90 ASN A C 1
ATOM 703 O O . ASN A 1 90 ? 18.322 -9.681 -18.979 1.00 94.19 90 ASN A O 1
ATOM 707 N N . PRO A 1 91 ? 17.269 -8.024 -17.886 1.00 96.50 91 PRO A N 1
ATOM 708 C CA . PRO A 1 91 ? 16.368 -8.932 -17.187 1.00 96.50 91 PRO A CA 1
ATOM 709 C C . PRO A 1 91 ? 15.528 -9.765 -18.168 1.00 96.50 91 PRO A C 1
ATOM 711 O O . PRO A 1 91 ? 14.724 -9.219 -18.925 1.00 96.50 91 PRO A O 1
ATOM 714 N N . ALA A 1 92 ? 15.698 -11.090 -18.149 1.00 97.19 92 ALA A N 1
ATOM 715 C CA . ALA A 1 92 ? 14.934 -12.003 -19.000 1.00 97.19 92 ALA A CA 1
ATOM 716 C C . ALA A 1 92 ? 13.423 -11.874 -18.742 1.00 97.19 92 ALA A C 1
ATOM 718 O O . ALA A 1 92 ? 13.015 -11.517 -17.640 1.00 97.19 92 ALA A O 1
ATOM 719 N N . ASP A 1 93 ? 12.593 -12.167 -19.745 1.00 97.06 93 ASP A N 1
ATOM 720 C CA . ASP A 1 93 ? 11.120 -12.082 -19.691 1.00 97.06 93 ASP A CA 1
ATOM 721 C C . ASP A 1 93 ? 10.532 -10.674 -19.460 1.00 97.06 93 ASP A C 1
ATOM 723 O O . ASP A 1 93 ? 9.311 -10.493 -19.460 1.00 97.06 93 ASP A O 1
ATOM 727 N N . TRP A 1 94 ? 11.379 -9.648 -19.344 1.00 97.75 94 TRP A N 1
ATOM 728 C CA . TRP A 1 94 ? 10.974 -8.248 -19.321 1.00 97.75 94 TRP A CA 1
ATOM 729 C C . TRP A 1 94 ? 11.298 -7.574 -20.653 1.00 97.75 94 TRP A C 1
ATOM 731 O O . TRP A 1 94 ? 12.354 -7.771 -21.246 1.00 97.75 94 TRP A O 1
ATOM 741 N N . THR A 1 95 ? 10.402 -6.702 -21.116 1.00 97.38 95 THR A N 1
ATOM 742 C CA . THR A 1 95 ? 10.797 -5.684 -22.094 1.00 97.38 95 THR A CA 1
ATOM 743 C C . THR A 1 95 ? 11.627 -4.648 -21.353 1.00 97.38 95 THR A C 1
ATOM 745 O O . THR A 1 95 ? 11.074 -3.866 -20.578 1.00 97.38 95 THR A O 1
ATOM 748 N N . ALA A 1 96 ? 12.935 -4.677 -21.577 1.00 94.50 96 ALA A N 1
ATOM 749 C CA . ALA A 1 96 ? 13.899 -3.761 -20.992 1.00 94.50 96 ALA A CA 1
ATOM 750 C C . ALA A 1 96 ? 14.083 -2.508 -21.861 1.00 94.50 96 ALA A C 1
ATOM 752 O O . ALA A 1 96 ? 14.107 -2.582 -23.090 1.00 94.50 96 ALA A O 1
ATOM 753 N N . ALA A 1 97 ? 14.232 -1.356 -21.216 1.00 94.00 97 ALA A N 1
ATOM 754 C CA . ALA A 1 97 ? 14.616 -0.099 -21.832 1.00 94.00 97 ALA A CA 1
ATOM 755 C C . ALA A 1 97 ? 15.833 0.461 -21.087 1.00 94.00 97 ALA A C 1
ATOM 757 O O . ALA A 1 97 ? 15.827 0.545 -19.856 1.00 94.00 97 ALA A O 1
ATOM 758 N N . GLU A 1 98 ? 16.873 0.856 -21.829 1.00 90.38 98 GLU A N 1
ATOM 759 C CA . GLU A 1 98 ? 18.062 1.492 -21.250 1.00 90.38 98 GLU A CA 1
ATOM 760 C C . GLU A 1 98 ? 17.651 2.660 -20.333 1.00 90.38 98 GLU A C 1
ATOM 762 O O . GLU A 1 98 ? 16.684 3.355 -20.639 1.00 90.38 98 GLU A O 1
ATOM 767 N N . PRO A 1 99 ? 18.328 2.918 -19.206 1.00 92.38 99 PRO A N 1
ATOM 768 C CA . PRO A 1 99 ? 19.579 2.315 -18.762 1.00 92.38 99 PRO A CA 1
ATOM 769 C C . PRO A 1 99 ? 19.367 1.180 -17.742 1.00 92.38 99 PRO A C 1
ATOM 771 O O . PRO A 1 99 ? 20.097 1.115 -16.755 1.00 92.38 99 PRO A O 1
ATOM 774 N N . VAL A 1 100 ? 18.337 0.334 -17.900 1.00 95.44 100 VAL A N 1
ATOM 775 C CA . VAL A 1 100 ? 18.156 -0.803 -16.983 1.00 95.44 100 VAL A CA 1
ATOM 776 C C . VAL A 1 100 ? 19.311 -1.801 -17.111 1.00 95.44 100 VAL A C 1
ATOM 778 O O . VAL A 1 100 ? 19.713 -2.149 -18.218 1.00 95.44 100 VAL A O 1
ATOM 781 N N . GLU A 1 101 ? 19.822 -2.281 -15.982 1.00 96.19 101 GLU A N 1
ATOM 782 C CA . GLU A 1 101 ? 20.854 -3.321 -15.924 1.00 96.19 101 GLU A CA 1
ATOM 783 C C . GLU A 1 101 ? 20.626 -4.259 -14.730 1.00 96.19 101 GLU A C 1
ATOM 785 O O . GLU A 1 101 ? 19.948 -3.893 -13.767 1.00 96.19 101 GLU A O 1
ATOM 790 N N . LEU A 1 102 ? 21.196 -5.466 -14.775 1.00 98.25 102 LEU A N 1
ATOM 791 C CA . LEU A 1 102 ? 21.237 -6.375 -13.625 1.00 98.25 102 LEU A CA 1
ATOM 792 C C . LEU A 1 102 ? 22.463 -6.070 -12.753 1.00 98.25 102 LEU A C 1
ATOM 794 O O . LEU A 1 102 ? 23.600 -6.146 -13.218 1.00 98.25 102 LEU A O 1
ATOM 798 N N . ASP A 1 103 ? 22.246 -5.762 -11.475 1.00 98.44 103 ASP A N 1
ATOM 799 C CA . ASP A 1 103 ? 23.305 -5.450 -10.510 1.00 98.44 103 ASP A CA 1
ATOM 800 C C . ASP A 1 103 ? 23.558 -6.634 -9.566 1.00 98.44 103 ASP A C 1
ATOM 802 O O . ASP A 1 103 ? 22.692 -7.030 -8.788 1.00 98.44 103 ASP A O 1
ATOM 806 N N . ALA A 1 104 ? 24.771 -7.192 -9.612 1.00 98.00 104 ALA A N 1
ATOM 807 C CA . ALA A 1 104 ? 25.182 -8.304 -8.751 1.00 98.00 104 ALA A CA 1
ATOM 808 C C . ALA A 1 104 ? 25.682 -7.867 -7.363 1.00 98.00 104 ALA A C 1
ATOM 810 O O . ALA A 1 104 ? 25.963 -8.698 -6.492 1.00 98.00 104 ALA A O 1
ATOM 811 N N . THR A 1 105 ? 25.867 -6.568 -7.141 1.00 98.31 105 THR A N 1
ATOM 812 C CA . THR A 1 105 ? 26.458 -6.011 -5.920 1.00 98.31 105 THR A CA 1
ATOM 813 C C . THR A 1 105 ? 25.372 -5.585 -4.943 1.00 98.31 105 THR A C 1
ATOM 815 O O . THR A 1 105 ? 25.323 -6.104 -3.822 1.00 98.31 105 THR A O 1
ATOM 818 N N . VAL A 1 106 ? 24.455 -4.733 -5.396 1.00 98.50 106 VAL A N 1
ATOM 819 C CA . VAL A 1 106 ? 23.312 -4.240 -4.633 1.00 98.50 106 VAL A CA 1
ATOM 820 C C . VAL A 1 106 ? 22.085 -5.040 -5.049 1.00 98.50 106 VAL A C 1
ATOM 822 O O . VAL A 1 106 ? 21.620 -4.941 -6.176 1.00 98.50 106 VAL A O 1
ATOM 825 N N . LYS A 1 107 ? 21.588 -5.867 -4.134 1.00 98.31 107 LYS A N 1
ATOM 826 C CA . LYS A 1 107 ? 20.489 -6.818 -4.345 1.00 98.31 107 LYS A CA 1
ATOM 827 C C . LYS A 1 107 ? 19.786 -7.083 -3.020 1.00 98.31 107 LYS A C 1
ATOM 829 O O . LYS A 1 107 ? 20.425 -6.956 -1.968 1.00 98.31 107 LYS A O 1
ATOM 834 N N . ARG A 1 108 ? 18.490 -7.380 -3.052 1.00 98.00 108 ARG A N 1
ATOM 835 C CA . ARG A 1 108 ? 17.700 -7.699 -1.856 1.00 98.00 108 ARG A CA 1
ATOM 836 C C . ARG A 1 108 ? 17.734 -9.194 -1.594 1.00 98.00 108 ARG A C 1
ATOM 838 O O . ARG A 1 108 ? 17.902 -9.597 -0.443 1.00 98.00 108 ARG A O 1
ATOM 845 N N . SER A 1 109 ? 17.589 -10.002 -2.637 1.00 96.00 109 SER A N 1
ATOM 846 C CA . SER A 1 109 ? 17.734 -11.452 -2.563 1.00 96.00 109 SER A CA 1
ATOM 847 C C . SER A 1 109 ? 18.576 -11.977 -3.731 1.00 96.00 109 SER A C 1
ATOM 849 O O . SER A 1 109 ? 19.175 -11.194 -4.463 1.00 96.00 109 SER A O 1
ATOM 851 N N . GLY A 1 110 ? 18.749 -13.299 -3.807 1.00 97.25 110 GLY A N 1
ATOM 852 C CA . GLY A 1 110 ? 19.411 -13.938 -4.942 1.00 97.25 110 GLY A CA 1
ATOM 853 C C . GLY A 1 110 ? 20.809 -13.404 -5.288 1.00 97.25 110 GLY A C 1
ATOM 854 O O . GLY A 1 110 ? 21.660 -13.159 -4.421 1.00 97.25 110 GLY A O 1
ATOM 855 N N . LYS A 1 111 ? 21.068 -13.315 -6.588 1.00 97.88 111 LYS A N 1
ATOM 856 C CA . LYS A 1 111 ? 22.318 -12.899 -7.218 1.00 97.88 111 LYS A CA 1
ATOM 857 C C . LYS A 1 111 ? 22.214 -11.522 -7.848 1.00 97.88 111 LYS A C 1
ATOM 859 O O . LYS A 1 111 ? 23.259 -10.881 -7.933 1.00 97.88 111 LYS A O 1
ATOM 864 N N . PHE A 1 112 ? 21.033 -11.080 -8.268 1.00 98.50 112 PHE A N 1
ATOM 865 C CA . PHE A 1 112 ? 20.859 -9.845 -9.022 1.00 98.50 112 PHE A CA 1
ATOM 866 C C . PHE A 1 112 ? 19.677 -9.019 -8.513 1.00 98.50 112 PHE A C 1
ATOM 868 O O . PHE A 1 112 ? 18.784 -9.517 -7.849 1.00 98.50 112 PHE A O 1
ATOM 875 N N . SER A 1 113 ? 19.678 -7.731 -8.843 1.00 98.62 113 SER A N 1
ATOM 876 C CA . SER A 1 113 ? 18.473 -6.900 -8.848 1.00 98.62 113 SER A CA 1
ATOM 877 C C . SER A 1 113 ? 18.453 -6.039 -10.108 1.00 98.62 113 SER A C 1
ATOM 879 O O . SER A 1 113 ? 19.497 -5.833 -10.733 1.00 98.62 113 SER A O 1
ATOM 881 N N . ALA A 1 114 ? 17.291 -5.517 -10.498 1.00 98.50 114 ALA A N 1
ATOM 882 C CA . ALA A 1 114 ? 17.207 -4.570 -11.603 1.00 98.50 114 ALA A CA 1
ATOM 883 C C . ALA A 1 114 ? 17.576 -3.164 -11.114 1.00 98.50 114 ALA A C 1
ATOM 885 O O . ALA A 1 114 ? 16.942 -2.626 -10.208 1.00 98.50 114 ALA A O 1
ATOM 886 N N . LYS A 1 115 ? 18.569 -2.536 -11.736 1.00 98.50 115 LYS A N 1
ATOM 887 C CA . LYS A 1 115 ? 19.041 -1.187 -11.417 1.00 98.50 115 LYS A CA 1
ATOM 888 C C . LYS A 1 115 ? 18.695 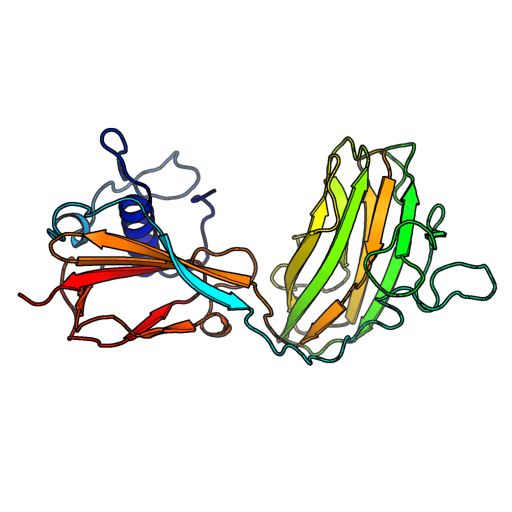-0.222 -12.540 1.00 98.50 115 LYS A C 1
ATOM 890 O O . LYS A 1 115 ? 18.841 -0.544 -13.714 1.00 98.50 115 LYS A O 1
ATOM 895 N N . ILE A 1 116 ? 18.285 0.988 -12.173 1.00 98.19 116 ILE A N 1
ATOM 896 C CA . ILE A 1 116 ? 18.127 2.116 -13.093 1.00 98.19 116 ILE A CA 1
ATOM 897 C C . ILE A 1 116 ? 18.856 3.318 -12.501 1.00 98.19 116 ILE A C 1
ATOM 899 O O . ILE A 1 116 ? 18.555 3.733 -11.382 1.00 98.19 116 ILE A O 1
ATOM 903 N N . ALA A 1 117 ? 19.773 3.905 -13.269 1.00 97.44 117 ALA A N 1
ATOM 904 C CA . ALA A 1 117 ? 20.387 5.193 -12.962 1.00 97.44 117 ALA A CA 1
ATOM 905 C C . ALA A 1 117 ? 19.859 6.255 -13.936 1.00 97.44 117 ALA A C 1
ATOM 907 O O . ALA A 1 117 ? 20.160 6.221 -15.127 1.00 97.44 117 ALA A O 1
ATOM 908 N N . SER A 1 118 ? 19.060 7.196 -13.436 1.00 96.06 118 SER A N 1
ATOM 909 C CA . SER A 1 118 ? 18.517 8.299 -14.229 1.00 96.06 118 SER A CA 1
ATOM 910 C C . SER A 1 118 ? 19.322 9.577 -14.006 1.00 96.06 118 SER A C 1
ATOM 912 O O . SER A 1 118 ? 19.423 10.073 -12.882 1.00 96.06 118 SER A O 1
ATOM 914 N N . ALA A 1 119 ? 19.868 10.140 -15.083 1.00 94.75 119 ALA A N 1
ATOM 915 C CA . ALA A 1 119 ? 20.569 11.426 -15.057 1.00 94.75 119 ALA A CA 1
ATOM 916 C C . ALA A 1 119 ? 19.675 12.615 -15.454 1.00 94.75 119 ALA A C 1
ATOM 918 O O . ALA A 1 119 ? 20.043 13.760 -15.202 1.00 94.75 119 ALA A O 1
ATOM 919 N N . ASP A 1 120 ? 18.511 12.357 -16.054 1.00 95.00 120 ASP A N 1
ATOM 920 C CA . ASP A 1 120 ? 17.609 13.381 -16.580 1.00 95.00 120 ASP A CA 1
ATOM 921 C C . ASP A 1 120 ? 16.158 13.047 -16.189 1.00 95.00 120 ASP A C 1
ATOM 923 O O . ASP A 1 120 ? 15.653 11.983 -16.558 1.00 95.00 120 ASP A O 1
ATOM 927 N N . PRO A 1 121 ? 15.457 13.940 -15.464 1.00 94.38 121 PRO A N 1
ATOM 928 C CA . PRO A 1 121 ? 14.084 13.694 -15.034 1.00 94.38 121 PRO A CA 1
ATOM 929 C C . PRO A 1 121 ? 13.075 13.596 -16.193 1.00 94.38 121 PRO A C 1
ATOM 931 O O . PRO A 1 121 ? 11.945 13.166 -15.958 1.00 94.38 121 PRO A O 1
ATOM 934 N N . GLN A 1 122 ? 13.447 13.994 -17.417 1.00 94.12 122 GLN A N 1
ATOM 935 C CA . GLN A 1 122 ? 12.614 13.881 -18.619 1.00 94.12 122 GLN A CA 1
ATOM 936 C C . GLN A 1 122 ? 12.691 12.502 -19.286 1.00 94.12 122 GLN A C 1
ATOM 938 O O . GLN A 1 122 ? 11.819 12.175 -20.095 1.00 94.12 122 GLN A O 1
ATOM 943 N N . ILE A 1 123 ? 13.690 11.675 -18.954 1.00 89.19 123 ILE A N 1
ATOM 944 C CA . ILE A 1 123 ? 13.789 10.314 -19.492 1.00 89.19 123 ILE A CA 1
ATOM 945 C C . ILE A 1 123 ? 12.618 9.485 -18.961 1.00 89.19 123 ILE A C 1
ATOM 947 O O . ILE A 1 123 ? 12.438 9.324 -17.756 1.00 89.19 123 ILE A O 1
ATOM 951 N N . ASN A 1 124 ? 11.820 8.942 -19.880 1.00 91.31 124 ASN A N 1
ATOM 952 C CA . ASN A 1 124 ? 10.633 8.149 -19.575 1.00 91.31 124 ASN A CA 1
ATOM 953 C C . ASN A 1 124 ? 10.732 6.746 -20.185 1.00 91.31 124 ASN A C 1
ATOM 955 O O . ASN A 1 124 ? 9.927 6.354 -21.033 1.00 91.31 124 ASN A O 1
ATOM 959 N N . ASN A 1 125 ? 11.745 6.001 -19.754 1.00 93.12 125 ASN A N 1
ATOM 960 C CA . ASN A 1 125 ? 11.986 4.642 -20.222 1.00 93.12 125 ASN A CA 1
ATOM 961 C C . ASN A 1 125 ? 11.238 3.650 -19.331 1.00 93.12 125 ASN A C 1
ATOM 963 O O . ASN A 1 125 ? 11.351 3.677 -18.106 1.00 93.12 125 ASN A O 1
ATOM 967 N N . ILE A 1 126 ? 10.412 2.814 -19.958 1.00 96.06 126 ILE A N 1
ATOM 968 C CA . ILE A 1 126 ? 9.468 1.931 -19.271 1.00 96.06 126 ILE A CA 1
ATOM 969 C C . ILE A 1 126 ? 9.908 0.489 -19.474 1.00 96.06 126 ILE A C 1
ATOM 971 O O . ILE A 1 126 ? 9.869 -0.014 -20.598 1.00 96.06 126 ILE A O 1
ATOM 975 N N . ASN A 1 127 ? 10.238 -0.179 -18.372 1.00 97.94 127 ASN A N 1
ATOM 976 C CA . ASN A 1 127 ? 10.441 -1.620 -18.341 1.00 97.94 127 ASN A CA 1
ATOM 977 C C . ASN A 1 127 ? 9.119 -2.295 -18.003 1.00 97.94 127 ASN A C 1
ATOM 979 O O . ASN A 1 127 ? 8.404 -1.816 -17.118 1.00 97.94 127 ASN A O 1
ATOM 983 N N . LYS A 1 128 ? 8.760 -3.366 -18.712 1.00 97.88 128 LYS A N 1
ATOM 984 C CA . LYS A 1 128 ? 7.412 -3.935 -18.597 1.00 97.88 128 LYS A CA 1
ATOM 985 C C . LYS A 1 128 ? 7.323 -5.426 -18.866 1.00 97.88 128 LYS A C 1
ATOM 987 O O . LYS A 1 128 ? 8.083 -5.966 -19.666 1.00 97.88 128 LYS A O 1
ATOM 992 N N . GLN A 1 129 ? 6.311 -6.044 -18.270 1.00 98.12 129 GLN A N 1
ATOM 993 C CA . GLN A 1 129 ? 5.871 -7.399 -18.582 1.00 98.12 129 GLN A CA 1
ATOM 994 C C . GLN A 1 129 ? 4.352 -7.410 -18.762 1.00 98.12 129 GLN A C 1
ATOM 996 O O . GLN A 1 129 ? 3.619 -6.921 -17.900 1.00 98.12 129 GLN A O 1
ATOM 1001 N N . TYR A 1 130 ? 3.888 -7.936 -19.896 1.00 97.69 130 TYR A N 1
ATOM 1002 C CA . TYR A 1 130 ? 2.462 -8.110 -20.164 1.00 97.69 130 TYR A CA 1
ATOM 1003 C C . TYR A 1 130 ? 1.927 -9.313 -19.394 1.00 97.69 130 TYR A C 1
ATOM 1005 O O . TYR A 1 130 ? 2.577 -10.355 -19.331 1.00 97.69 130 TYR A O 1
ATOM 1013 N N . VAL A 1 131 ? 0.733 -9.174 -18.829 1.00 97.12 131 VAL A N 1
ATOM 1014 C CA . VAL A 1 131 ? 0.064 -10.223 -18.061 1.00 97.12 131 VAL A CA 1
ATOM 1015 C C . VAL A 1 131 ? -1.405 -10.313 -18.456 1.00 97.12 131 VAL A C 1
ATOM 1017 O O . VAL A 1 131 ? -2.046 -9.314 -18.780 1.00 97.12 131 VAL A O 1
ATOM 1020 N N . LYS A 1 132 ? -1.942 -11.531 -18.388 1.00 96.62 132 LYS A N 1
ATOM 1021 C CA . LYS A 1 132 ? -3.370 -11.807 -18.534 1.00 96.62 132 LYS A CA 1
ATOM 1022 C C . LYS A 1 132 ? -3.915 -12.307 -17.206 1.00 96.62 132 LYS A C 1
ATOM 1024 O O . LYS A 1 132 ? -3.517 -13.369 -16.727 1.00 96.62 132 LYS A O 1
ATOM 1029 N N . LEU A 1 133 ? -4.800 -11.521 -16.610 1.00 96.38 133 LEU A N 1
ATOM 1030 C CA . LEU A 1 133 ? -5.391 -11.768 -15.303 1.00 96.38 133 LEU A CA 1
ATOM 1031 C C . LEU A 1 133 ? -6.842 -12.239 -15.442 1.00 96.38 133 LEU A C 1
ATOM 1033 O O . LEU A 1 133 ? -7.404 -12.305 -16.535 1.00 96.38 133 LEU A O 1
ATOM 1037 N N . LYS A 1 134 ? -7.453 -12.613 -14.319 1.00 96.25 134 LYS A N 1
ATOM 1038 C CA . LYS A 1 134 ? -8.876 -12.946 -14.271 1.00 96.25 134 LYS A CA 1
ATOM 1039 C C . LYS A 1 134 ? -9.702 -11.652 -14.231 1.00 96.25 134 LYS A C 1
ATOM 1041 O O . LYS A 1 134 ? -9.306 -10.731 -13.513 1.00 96.25 134 LYS A O 1
ATOM 1046 N N . PRO A 1 135 ? -10.852 -11.585 -14.923 1.00 95.69 135 PRO A N 1
ATOM 1047 C CA . PRO A 1 135 ? -11.807 -10.490 -14.771 1.00 95.69 135 PRO A CA 1
ATOM 1048 C C . PRO A 1 135 ? -12.309 -10.350 -13.330 1.00 95.69 135 PRO A C 1
ATOM 1050 O O . PRO A 1 135 ? -12.402 -11.348 -12.608 1.00 95.69 135 PRO A O 1
ATOM 1053 N N . ARG A 1 136 ? -12.664 -9.128 -12.915 1.00 91.88 136 ARG A N 1
ATOM 1054 C CA . ARG A 1 136 ? -13.271 -8.803 -11.605 1.00 91.88 136 ARG A CA 1
ATOM 1055 C C . ARG A 1 136 ? -12.551 -9.427 -10.409 1.00 91.88 136 ARG A C 1
ATOM 1057 O O . ARG A 1 136 ? -13.186 -9.874 -9.456 1.00 91.88 136 ARG A O 1
ATOM 1064 N N . THR A 1 137 ? -11.227 -9.508 -10.474 1.00 90.81 137 THR A N 1
ATOM 1065 C CA . THR A 1 137 ? -10.420 -10.229 -9.489 1.00 90.81 137 THR A CA 1
ATOM 1066 C C . THR A 1 137 ? -9.409 -9.282 -8.864 1.00 90.81 137 THR A C 1
ATOM 1068 O O . THR A 1 137 ? -8.762 -8.489 -9.547 1.00 90.81 137 THR A O 1
ATOM 1071 N N . THR A 1 138 ? -9.291 -9.345 -7.540 1.00 89.88 138 THR A N 1
ATOM 1072 C CA . THR A 1 138 ? -8.326 -8.543 -6.787 1.00 89.88 138 THR A CA 1
ATOM 1073 C C . THR A 1 138 ? -6.933 -9.150 -6.879 1.00 89.88 138 THR A C 1
ATOM 1075 O O . THR A 1 138 ? -6.771 -10.361 -6.727 1.00 89.88 138 THR A O 1
ATOM 1078 N N . TYR A 1 139 ? -5.928 -8.299 -7.062 1.00 91.44 139 TYR A N 1
ATOM 1079 C CA . TYR A 1 139 ? -4.512 -8.647 -7.093 1.00 91.44 139 TYR A CA 1
ATOM 1080 C C . TYR A 1 139 ? -3.698 -7.696 -6.219 1.00 91.44 139 TYR A C 1
ATOM 1082 O O . TYR A 1 139 ? -4.076 -6.546 -5.994 1.00 91.44 139 TYR A O 1
ATOM 1090 N N . THR A 1 140 ? -2.543 -8.171 -5.761 1.00 91.50 140 THR A N 1
ATOM 1091 C CA . THR A 1 140 ? -1.539 -7.361 -5.069 1.00 91.50 140 THR A CA 1
ATOM 1092 C C . THR A 1 140 ? -0.243 -7.371 -5.856 1.00 91.50 140 THR A C 1
ATOM 1094 O O . THR A 1 140 ? 0.353 -8.425 -6.073 1.00 91.50 140 THR A O 1
ATOM 1097 N N . LEU A 1 141 ? 0.204 -6.180 -6.233 1.00 94.88 141 LEU A N 1
ATOM 1098 C CA . LEU A 1 141 ? 1.551 -5.908 -6.700 1.00 94.88 141 LEU A CA 1
ATOM 1099 C C . LEU A 1 141 ? 2.449 -5.631 -5.490 1.00 94.88 141 LEU A C 1
ATOM 1101 O O . LEU A 1 141 ? 2.166 -4.733 -4.697 1.00 94.88 141 LEU A O 1
ATOM 1105 N N . VAL A 1 142 ? 3.523 -6.396 -5.348 1.00 93.94 142 VAL A N 1
ATOM 1106 C CA . VAL A 1 142 ? 4.554 -6.242 -4.317 1.00 93.94 142 VAL A CA 1
ATOM 1107 C C . VAL A 1 142 ? 5.868 -5.915 -5.011 1.00 93.94 142 VAL A C 1
ATOM 1109 O O . VAL A 1 142 ? 6.163 -6.492 -6.053 1.00 93.94 142 VAL A O 1
ATOM 1112 N N . ALA A 1 143 ? 6.653 -4.997 -4.458 1.00 96.31 143 ALA A N 1
ATOM 1113 C CA . ALA A 1 143 ? 7.992 -4.713 -4.963 1.00 96.31 143 ALA A CA 1
ATOM 1114 C C . ALA A 1 143 ? 8.914 -4.264 -3.831 1.00 96.31 143 ALA A C 1
ATOM 1116 O O . ALA A 1 143 ? 8.509 -3.466 -2.980 1.00 96.31 143 ALA A O 1
ATOM 1117 N N . TRP A 1 144 ? 10.158 -4.742 -3.833 1.00 98.19 144 TRP A N 1
ATOM 1118 C CA . TRP A 1 144 ? 11.212 -4.199 -2.985 1.00 98.19 144 TRP A CA 1
ATOM 1119 C C . TRP A 1 144 ? 11.973 -3.137 -3.758 1.00 98.19 144 TRP A C 1
ATOM 1121 O O . TRP A 1 144 ? 12.458 -3.392 -4.857 1.00 98.19 144 TRP A O 1
ATOM 1131 N N . LEU A 1 145 ? 12.049 -1.933 -3.193 1.00 98.62 145 LEU A N 1
ATOM 1132 C CA . LEU A 1 145 ? 12.806 -0.830 -3.775 1.00 98.62 145 LEU A CA 1
ATOM 1133 C C . LEU A 1 145 ? 13.886 -0.380 -2.798 1.00 98.62 145 LEU A C 1
ATOM 1135 O O . LEU A 1 145 ? 13.629 -0.233 -1.601 1.00 98.62 145 LEU A O 1
ATOM 1139 N N . LYS A 1 146 ? 15.070 -0.102 -3.334 1.00 98.75 146 LYS A N 1
ATOM 1140 C CA . LYS A 1 146 ? 16.130 0.674 -2.687 1.00 98.75 146 LYS A CA 1
ATOM 1141 C C . LYS A 1 146 ? 16.388 1.908 -3.536 1.00 98.75 146 LYS A C 1
ATOM 1143 O O . LYS A 1 146 ? 16.373 1.823 -4.762 1.00 98.75 146 LYS A O 1
ATOM 1148 N N . THR A 1 147 ? 16.633 3.049 -2.906 1.00 98.81 147 THR A N 1
ATOM 1149 C CA . THR A 1 147 ? 16.890 4.302 -3.625 1.00 98.81 147 THR A CA 1
ATOM 1150 C C . THR A 1 147 ? 18.147 4.980 -3.111 1.00 98.81 147 THR A C 1
ATOM 1152 O O . THR A 1 147 ? 18.431 4.977 -1.914 1.00 98.81 147 THR A O 1
ATOM 1155 N N . GLU A 1 148 ? 18.885 5.603 -4.018 1.00 98.75 148 GLU A N 1
ATOM 1156 C CA . GLU A 1 148 ? 20.027 6.451 -3.715 1.00 98.75 148 GLU A CA 1
ATOM 1157 C C . GLU A 1 148 ? 19.882 7.766 -4.476 1.00 98.75 148 GLU A C 1
ATOM 1159 O O . GLU A 1 148 ? 19.879 7.800 -5.707 1.00 98.75 148 GLU A O 1
ATOM 1164 N N . ASN A 1 149 ? 19.756 8.857 -3.719 1.00 98.38 149 ASN A N 1
ATOM 1165 C CA . ASN A 1 149 ? 19.664 10.220 -4.232 1.00 98.38 149 ASN A CA 1
ATOM 1166 C C . ASN A 1 149 ? 18.589 10.388 -5.317 1.00 98.38 149 ASN A C 1
ATOM 1168 O O . ASN A 1 149 ? 18.805 11.104 -6.292 1.00 98.38 149 ASN A O 1
ATOM 1172 N N . VAL A 1 150 ? 17.426 9.742 -5.150 1.00 98.50 150 VAL A N 1
ATOM 1173 C CA . VAL A 1 150 ? 16.311 9.909 -6.088 1.00 98.50 150 VAL A CA 1
ATOM 1174 C C . VAL A 1 150 ? 15.637 11.262 -5.849 1.00 98.50 150 VAL A C 1
ATOM 1176 O O . VAL A 1 150 ? 14.863 11.415 -4.904 1.00 98.50 150 VAL A O 1
ATOM 1179 N N . VAL A 1 151 ? 15.940 12.262 -6.674 1.00 98.06 151 VAL A N 1
ATOM 1180 C CA . VAL A 1 151 ? 15.496 13.653 -6.488 1.00 98.06 151 VAL A CA 1
ATOM 1181 C C . VAL A 1 151 ? 14.532 14.059 -7.596 1.00 98.06 151 VAL A C 1
ATOM 1183 O O . VAL A 1 151 ? 14.875 14.029 -8.774 1.00 98.06 151 VAL A O 1
ATOM 1186 N N . GLY A 1 152 ? 13.328 14.472 -7.204 1.00 96.94 152 GLY A N 1
ATOM 1187 C CA . GLY A 1 152 ? 12.241 14.842 -8.109 1.00 96.94 152 GLY A CA 1
ATOM 1188 C C . GLY A 1 152 ? 10.936 14.146 -7.731 1.00 96.94 152 GLY A C 1
ATOM 1189 O O . GLY A 1 152 ? 10.813 13.583 -6.644 1.00 96.94 152 GLY A O 1
ATOM 1190 N N . SER A 1 153 ? 9.953 14.205 -8.622 1.00 94.75 153 SER A N 1
ATOM 1191 C CA . SER A 1 153 ? 8.640 13.584 -8.452 1.00 94.75 153 SER A CA 1
ATOM 1192 C C . SER A 1 153 ? 8.085 13.195 -9.828 1.00 94.75 153 SER A C 1
ATOM 1194 O O . SER A 1 153 ? 8.135 14.032 -10.731 1.00 94.75 153 SER A O 1
ATOM 1196 N N . PRO A 1 154 ? 7.552 11.970 -10.020 1.00 94.06 154 PRO A N 1
ATOM 1197 C CA . PRO A 1 154 ? 7.189 11.008 -8.968 1.00 94.06 154 PRO A CA 1
ATOM 1198 C C . PRO A 1 154 ? 8.312 10.093 -8.442 1.00 94.06 154 PRO A C 1
ATOM 1200 O O . PRO A 1 154 ? 8.120 9.464 -7.406 1.00 94.06 154 PRO A O 1
ATOM 1203 N N . GLY A 1 155 ? 9.473 10.005 -9.105 1.00 97.06 155 GLY A N 1
ATOM 1204 C CA . GLY A 1 155 ? 10.597 9.179 -8.632 1.00 97.06 155 GLY A CA 1
ATOM 1205 C C . GLY A 1 155 ? 10.646 7.773 -9.232 1.00 97.06 155 GLY A C 1
ATOM 1206 O O . GLY A 1 155 ? 10.203 7.554 -10.364 1.00 97.06 155 GLY A O 1
ATOM 1207 N N . ALA A 1 156 ? 11.202 6.826 -8.469 1.00 98.12 156 ALA A N 1
ATOM 1208 C CA . ALA A 1 156 ? 11.203 5.402 -8.799 1.00 98.12 156 ALA A CA 1
ATOM 1209 C C . ALA A 1 156 ? 9.791 4.831 -8.656 1.00 98.12 156 ALA A C 1
ATOM 1211 O O . ALA A 1 156 ? 9.108 5.149 -7.687 1.00 98.12 156 ALA A O 1
ATOM 1212 N N . GLN A 1 157 ? 9.343 4.027 -9.618 1.00 97.94 157 GLN A N 1
ATOM 1213 C CA . GLN A 1 157 ? 7.945 3.635 -9.778 1.00 97.94 157 GLN A CA 1
ATOM 1214 C C . GLN A 1 157 ? 7.792 2.148 -10.098 1.00 97.94 157 GLN A C 1
ATOM 1216 O O . GLN A 1 157 ? 8.542 1.638 -10.927 1.00 97.94 157 GLN A O 1
ATOM 1221 N N . VAL A 1 158 ? 6.773 1.495 -9.526 1.00 98.19 158 VAL A N 1
ATOM 1222 C CA . VAL A 1 158 ? 6.265 0.175 -9.959 1.00 98.19 158 VAL A CA 1
ATOM 1223 C C . VAL A 1 158 ? 4.736 0.213 -9.969 1.00 98.19 158 VAL A C 1
ATOM 1225 O O . VAL A 1 158 ? 4.128 0.643 -8.988 1.00 98.19 158 VAL A O 1
ATOM 1228 N N . TYR A 1 159 ? 4.091 -0.159 -11.075 1.00 97.00 159 TYR A N 1
ATOM 1229 C CA . TYR A 1 159 ? 2.644 0.048 -11.212 1.00 97.00 159 TYR A CA 1
ATOM 1230 C C . TYR A 1 159 ? 1.982 -0.819 -12.294 1.00 97.00 159 TYR A C 1
ATOM 1232 O O . TYR A 1 159 ? 2.625 -1.139 -13.298 1.00 97.00 159 TYR A O 1
ATOM 1240 N N . PRO A 1 160 ? 0.695 -1.179 -12.121 1.00 96.25 160 PRO A N 1
ATOM 1241 C CA . PRO A 1 160 ? -0.125 -1.741 -13.187 1.00 96.25 160 PRO A CA 1
ATOM 1242 C C . PRO A 1 160 ? -0.506 -0.661 -14.212 1.00 96.25 160 PRO A C 1
ATOM 1244 O O . PRO A 1 160 ? -0.730 0.496 -13.866 1.00 96.25 160 PRO A O 1
ATOM 1247 N N . HIS A 1 161 ? -0.591 -1.029 -15.485 1.00 95.06 161 HIS A N 1
ATOM 1248 C CA . HIS A 1 161 ? -0.990 -0.144 -16.580 1.00 95.06 161 HIS A CA 1
ATOM 1249 C C . HIS A 1 161 ? -1.769 -0.944 -17.634 1.00 95.06 161 HIS A C 1
ATOM 1251 O O . HIS A 1 161 ? -1.609 -2.159 -17.711 1.00 95.06 161 HIS A O 1
ATOM 1257 N N . GLU A 1 162 ? -2.556 -0.260 -18.475 1.00 94.31 162 GLU A N 1
ATOM 1258 C CA . GLU A 1 162 ? -3.351 -0.860 -19.571 1.00 94.31 162 GLU A CA 1
ATOM 1259 C C . GLU A 1 162 ? -4.503 -1.772 -19.111 1.00 94.31 162 GLU A C 1
ATOM 1261 O O . GLU A 1 162 ? -5.127 -2.400 -19.948 1.00 94.31 162 GLU A O 1
ATOM 1266 N N . PHE A 1 163 ? -4.832 -1.797 -17.816 1.00 92.75 163 PHE A N 1
ATOM 1267 C CA . PHE A 1 163 ? -6.061 -2.427 -17.330 1.00 92.75 163 PHE A CA 1
ATOM 1268 C C . PHE A 1 163 ? -7.209 -1.414 -17.356 1.00 92.75 163 PHE A C 1
ATOM 1270 O O . PHE A 1 163 ? -7.265 -0.518 -16.505 1.00 92.75 163 PHE A O 1
ATOM 1277 N N . ASP A 1 164 ? -8.112 -1.549 -18.321 1.00 88.94 164 ASP A N 1
ATOM 1278 C CA . ASP A 1 164 ? -9.261 -0.655 -18.463 1.00 88.94 164 ASP A CA 1
ATOM 1279 C C . ASP A 1 164 ? -10.231 -0.795 -17.278 1.00 88.94 164 ASP A C 1
ATOM 1281 O O . ASP A 1 164 ? -10.472 -1.890 -16.769 1.00 88.94 164 ASP A O 1
ATOM 1285 N N . ASP A 1 165 ? -10.753 0.340 -16.802 1.00 88.50 165 ASP A N 1
ATOM 1286 C CA . ASP A 1 165 ? -11.731 0.452 -15.706 1.00 88.50 165 ASP A CA 1
ATOM 1287 C C . ASP A 1 165 ? -11.361 -0.259 -14.384 1.00 88.50 165 ASP A C 1
ATOM 1289 O O . ASP A 1 165 ? -12.222 -0.489 -13.529 1.00 88.50 165 ASP A O 1
ATOM 1293 N N . MET A 1 166 ? -10.082 -0.596 -14.167 1.00 88.69 166 MET A N 1
ATOM 1294 C CA . MET A 1 166 ? -9.663 -1.255 -12.929 1.00 88.69 166 MET A CA 1
ATOM 1295 C C . MET A 1 166 ? -9.838 -0.347 -11.701 1.00 88.69 166 MET A C 1
ATOM 1297 O O . MET A 1 166 ? -9.477 0.836 -11.695 1.00 88.69 166 MET A O 1
ATOM 1301 N N . ALA A 1 167 ? -10.305 -0.922 -10.595 1.00 84.12 167 ALA A N 1
ATOM 1302 C CA . ALA A 1 167 ? -10.321 -0.226 -9.315 1.00 84.12 167 ALA A CA 1
ATOM 1303 C C . ALA A 1 167 ? -8.898 -0.162 -8.738 1.00 84.12 167 ALA A C 1
ATOM 1305 O O . ALA A 1 167 ? -8.205 -1.176 -8.657 1.00 84.12 167 ALA A O 1
ATOM 1306 N N . GLY A 1 168 ? -8.470 1.030 -8.314 1.00 79.44 168 GLY A N 1
ATOM 1307 C CA . GLY A 1 168 ? -7.121 1.274 -7.786 1.00 79.44 168 GLY A CA 1
ATOM 1308 C C . GLY A 1 168 ? -6.070 1.628 -8.845 1.00 79.44 168 GLY A C 1
ATOM 1309 O O . GLY A 1 168 ? -4.961 2.004 -8.482 1.00 79.44 168 GLY A O 1
ATOM 1310 N N . GLY A 1 169 ? -6.418 1.610 -10.134 1.00 73.06 169 GLY A N 1
ATOM 1311 C CA . GLY A 1 169 ? -5.445 1.703 -11.225 1.00 73.06 169 GLY A CA 1
ATOM 1312 C C . GLY A 1 169 ? -4.663 3.005 -11.393 1.00 73.06 169 GLY A C 1
ATOM 1313 O O . GLY A 1 169 ? -3.648 3.024 -12.081 1.00 73.06 169 GLY A O 1
ATOM 1314 N N . GLY A 1 170 ? -5.108 4.096 -10.767 1.00 71.25 170 GLY A N 1
ATOM 1315 C CA . GLY A 1 170 ? -4.381 5.369 -10.769 1.00 71.25 170 GLY A CA 1
ATOM 131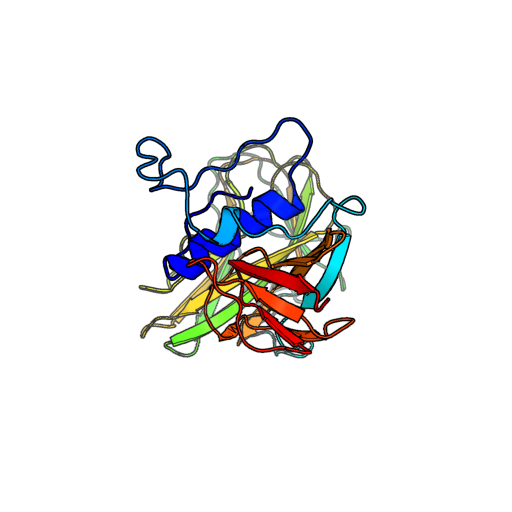6 C C . GLY A 1 170 ? -3.234 5.439 -9.755 1.00 71.25 170 GLY A C 1
ATOM 1317 O O . GLY A 1 170 ? -2.491 6.419 -9.749 1.00 71.25 170 GLY A O 1
ATOM 1318 N N . GLN A 1 171 ? -3.098 4.448 -8.871 1.00 81.25 171 GLN A N 1
ATOM 1319 C CA . GLN A 1 171 ? -2.065 4.442 -7.839 1.00 81.25 171 GLN A CA 1
ATOM 1320 C C . GLN A 1 171 ? -0.793 3.743 -8.327 1.00 81.25 171 GLN A C 1
ATOM 1322 O O . GLN A 1 171 ? -0.831 2.730 -9.019 1.00 81.25 171 GLN A O 1
ATOM 1327 N N . MET A 1 172 ? 0.353 4.285 -7.924 1.00 89.81 172 MET A N 1
ATOM 1328 C CA . MET A 1 172 ? 1.670 3.732 -8.227 1.00 89.81 172 MET A CA 1
ATOM 1329 C C . MET A 1 172 ? 2.433 3.522 -6.925 1.00 89.81 172 MET A C 1
ATOM 1331 O O . MET A 1 172 ? 2.328 4.333 -6.002 1.00 89.81 172 MET A O 1
ATOM 1335 N N . ILE A 1 173 ? 3.247 2.470 -6.858 1.00 94.38 173 ILE A N 1
ATOM 1336 C CA . ILE A 1 173 ? 4.330 2.426 -5.876 1.00 94.38 173 ILE A CA 1
ATOM 1337 C C . ILE A 1 173 ? 5.326 3.497 -6.304 1.00 94.38 173 ILE A C 1
ATOM 1339 O O . ILE A 1 173 ? 5.795 3.445 -7.436 1.00 94.38 173 ILE A O 1
ATOM 1343 N N . THR A 1 174 ? 5.641 4.446 -5.422 1.00 96.44 174 THR A N 1
ATOM 1344 C CA . THR A 1 174 ? 6.628 5.502 -5.683 1.00 96.44 174 THR A CA 1
ATOM 1345 C C . THR A 1 174 ? 7.654 5.590 -4.560 1.00 96.44 174 THR A C 1
ATOM 1347 O O . THR A 1 174 ? 7.279 5.535 -3.387 1.00 96.44 174 THR A O 1
ATOM 1350 N N . ALA A 1 175 ? 8.925 5.796 -4.900 1.00 97.06 175 ALA A N 1
ATOM 1351 C CA . ALA A 1 175 ? 9.995 6.036 -3.937 1.00 97.06 175 ALA A CA 1
ATOM 1352 C C . ALA A 1 175 ? 10.926 7.169 -4.397 1.00 97.06 175 ALA A C 1
ATOM 1354 O O . ALA A 1 175 ? 11.304 7.261 -5.567 1.00 97.06 175 ALA A O 1
ATOM 1355 N N . THR A 1 176 ? 11.307 8.023 -3.448 1.00 98.00 176 THR A N 1
ATOM 1356 C CA . THR A 1 176 ? 12.228 9.154 -3.624 1.00 98.00 176 THR A CA 1
ATOM 1357 C C . THR A 1 176 ? 13.219 9.214 -2.459 1.00 98.00 176 THR A C 1
ATOM 1359 O O . THR A 1 176 ? 13.092 8.490 -1.470 1.00 98.00 176 THR A O 1
ATOM 1362 N N . GLY A 1 177 ? 14.231 10.073 -2.573 1.00 98.06 177 GLY A N 1
ATOM 1363 C CA . GLY A 1 177 ? 15.303 10.228 -1.598 1.00 98.06 177 GLY A CA 1
ATOM 1364 C C . GLY A 1 177 ? 16.263 9.039 -1.572 1.00 98.06 177 GLY A C 1
ATOM 1365 O O . GLY A 1 177 ? 16.394 8.294 -2.546 1.00 98.06 177 GLY A O 1
ATOM 1366 N N . THR A 1 178 ? 16.930 8.869 -0.433 1.00 98.50 178 THR A N 1
ATOM 1367 C CA . THR A 1 178 ? 17.839 7.751 -0.165 1.00 98.50 178 THR A CA 1
ATOM 1368 C C . THR A 1 178 ? 17.225 6.863 0.903 1.00 98.50 178 THR A C 1
ATOM 1370 O O . THR A 1 178 ? 16.948 7.323 2.011 1.00 98.50 178 THR A O 1
ATOM 1373 N N . SER A 1 179 ? 17.003 5.597 0.573 1.00 97.19 179 SER A N 1
ATOM 1374 C CA . SER A 1 179 ? 16.419 4.616 1.483 1.00 97.19 179 SER A CA 1
ATOM 1375 C C . SER A 1 179 ? 17.021 3.240 1.241 1.00 97.19 179 SER A C 1
ATOM 1377 O O . SER A 1 179 ? 17.362 2.888 0.111 1.00 97.19 179 SER A O 1
ATOM 1379 N N . ASP A 1 180 ? 17.187 2.467 2.315 1.00 98.25 180 ASP A N 1
ATOM 1380 C CA . ASP A 1 180 ? 17.499 1.048 2.172 1.00 98.25 180 ASP A CA 1
ATOM 1381 C C . ASP A 1 180 ? 16.276 0.261 1.679 1.00 98.25 180 ASP A C 1
ATOM 1383 O O . ASP A 1 180 ? 15.173 0.808 1.614 1.00 98.25 180 ASP A O 1
ATOM 1387 N N . TRP A 1 181 ? 16.476 -1.011 1.327 1.00 98.38 181 TRP A N 1
ATOM 1388 C CA . TRP A 1 181 ? 15.430 -1.892 0.815 1.00 98.38 181 TRP A CA 1
ATOM 1389 C C . TRP A 1 181 ? 14.148 -1.819 1.644 1.00 98.38 181 TRP A C 1
ATOM 1391 O O . TRP A 1 181 ? 14.119 -2.154 2.831 1.00 98.38 181 TRP A O 1
ATOM 1401 N N . LYS A 1 182 ? 13.059 -1.428 0.987 1.00 96.50 182 LYS A N 1
ATOM 1402 C CA . LYS A 1 182 ? 11.727 -1.362 1.574 1.00 96.50 182 LYS A CA 1
ATOM 1403 C C . LYS A 1 182 ? 10.728 -2.056 0.666 1.00 96.50 182 LYS A C 1
ATOM 1405 O O . LYS A 1 182 ? 10.718 -1.843 -0.543 1.00 96.50 182 LYS A O 1
ATOM 1410 N N . GLU A 1 183 ? 9.877 -2.873 1.274 1.00 93.81 183 GLU A N 1
ATOM 1411 C CA . GLU A 1 183 ? 8.752 -3.501 0.592 1.00 93.81 183 GLU A CA 1
ATOM 1412 C C . GLU A 1 183 ? 7.611 -2.499 0.429 1.00 93.81 183 GLU A C 1
ATOM 1414 O O . GLU A 1 183 ? 7.187 -1.848 1.390 1.00 93.81 183 GLU A O 1
ATOM 1419 N N . TYR A 1 184 ? 7.077 -2.437 -0.779 1.00 92.00 184 TYR A N 1
ATOM 1420 C CA . TYR A 1 184 ? 5.887 -1.686 -1.128 1.00 92.00 184 TYR A CA 1
ATOM 1421 C C . TYR A 1 184 ? 4.823 -2.631 -1.668 1.00 92.00 184 TYR A C 1
ATOM 1423 O O . TYR A 1 184 ? 5.129 -3.675 -2.245 1.00 92.00 184 TYR A O 1
ATOM 1431 N N . ARG A 1 185 ? 3.560 -2.257 -1.462 1.00 89.75 185 ARG A N 1
ATOM 1432 C CA . ARG A 1 185 ? 2.398 -3.033 -1.887 1.00 89.75 185 ARG A CA 1
ATOM 1433 C C . ARG A 1 185 ? 1.364 -2.111 -2.500 1.00 89.75 185 ARG A C 1
ATOM 1435 O O . ARG A 1 185 ? 1.111 -1.030 -1.973 1.00 89.75 185 ARG A O 1
ATOM 1442 N N . HIS A 1 186 ? 0.746 -2.566 -3.575 1.00 89.62 186 HIS A N 1
ATOM 1443 C CA . HIS A 1 186 ? -0.375 -1.904 -4.213 1.00 89.62 186 HIS A CA 1
ATOM 1444 C C . HIS A 1 186 ? -1.433 -2.949 -4.574 1.00 89.62 186 HIS A C 1
ATOM 1446 O O . HIS A 1 186 ? -1.125 -3.952 -5.213 1.00 89.62 186 HIS A O 1
ATOM 1452 N N . VAL A 1 187 ? -2.671 -2.730 -4.132 1.00 87.56 187 VAL A N 1
ATOM 1453 C CA . VAL A 1 187 ? -3.803 -3.620 -4.409 1.00 87.56 187 VAL A CA 1
ATOM 1454 C C . VAL A 1 187 ? -4.713 -2.964 -5.432 1.00 87.56 187 VAL A C 1
ATOM 1456 O O . VAL A 1 187 ? -5.096 -1.807 -5.258 1.00 87.56 187 VAL A O 1
ATOM 1459 N N . PHE A 1 188 ? -5.089 -3.728 -6.451 1.00 89.56 188 PHE A N 1
ATOM 1460 C CA . PHE A 1 188 ? -6.026 -3.315 -7.488 1.00 89.56 188 PHE A CA 1
ATOM 1461 C C . PHE A 1 188 ? -6.995 -4.455 -7.812 1.00 89.56 188 PHE A C 1
ATOM 1463 O O . PHE A 1 188 ? -6.715 -5.622 -7.531 1.00 89.56 188 PHE A O 1
ATOM 1470 N N . THR A 1 189 ? -8.142 -4.122 -8.397 1.00 89.94 189 THR A N 1
ATOM 1471 C CA . THR A 1 189 ? -9.136 -5.102 -8.857 1.00 89.94 189 THR A CA 1
ATOM 1472 C C . THR A 1 189 ? -9.400 -4.865 -10.334 1.00 89.94 189 THR A C 1
ATOM 1474 O O . THR A 1 189 ? -9.770 -3.758 -10.721 1.00 89.94 189 THR A O 1
ATOM 1477 N N . THR A 1 190 ? -9.198 -5.897 -11.152 1.00 93.81 190 THR A N 1
ATOM 1478 C CA . THR A 1 190 ? -9.453 -5.854 -12.601 1.00 93.81 190 THR A CA 1
ATOM 1479 C C . THR A 1 190 ? -10.937 -5.643 -12.904 1.00 93.81 190 THR A C 1
ATOM 1481 O O . THR A 1 190 ? -11.799 -5.980 -12.088 1.00 93.81 190 THR A O 1
ATOM 1484 N N . ALA A 1 191 ? -11.247 -5.098 -14.080 1.00 93.31 191 ALA A N 1
ATOM 1485 C CA . ALA A 1 191 ? -12.616 -4.978 -14.572 1.00 93.31 191 ALA A CA 1
ATOM 1486 C C . ALA A 1 191 ? -13.010 -6.230 -15.379 1.00 93.31 191 ALA A C 1
ATOM 1488 O O . ALA A 1 191 ? -12.547 -7.335 -15.091 1.00 93.31 191 ALA A O 1
ATOM 1489 N N . GLU A 1 192 ? -13.917 -6.088 -16.351 1.00 93.19 192 GLU A N 1
ATOM 1490 C CA . GLU A 1 192 ? -14.193 -7.160 -17.319 1.00 93.19 192 GLU A CA 1
ATOM 1491 C C . GLU A 1 192 ? -12.966 -7.432 -18.197 1.00 93.19 192 GLU A C 1
ATOM 1493 O O . GLU A 1 192 ? -12.622 -8.592 -18.420 1.00 93.19 192 GLU A O 1
ATOM 1498 N N . ASP A 1 193 ? -12.287 -6.368 -18.635 1.00 88.62 193 ASP A N 1
ATOM 1499 C CA . ASP A 1 193 ? -10.959 -6.487 -19.219 1.00 88.62 193 ASP A CA 1
ATOM 1500 C C . ASP A 1 193 ? -9.911 -6.655 -18.109 1.00 88.62 193 ASP A C 1
ATOM 1502 O O . ASP A 1 193 ? -9.943 -6.007 -17.057 1.00 88.62 193 ASP A O 1
ATOM 1506 N N . ALA A 1 194 ? -9.012 -7.604 -18.327 1.00 92.62 194 ALA A N 1
ATOM 1507 C CA . ALA A 1 194 ? -8.003 -8.034 -17.373 1.00 92.62 194 ALA A CA 1
ATOM 1508 C C . ALA A 1 194 ? -6.668 -8.348 -18.064 1.00 92.62 194 ALA A C 1
ATOM 1510 O O . ALA A 1 194 ? -5.816 -9.037 -17.496 1.00 92.62 194 ALA A O 1
ATOM 1511 N N . GLU A 1 195 ? -6.481 -7.863 -19.290 1.00 95.19 195 GLU A N 1
ATOM 1512 C CA . GLU A 1 195 ? -5.184 -7.831 -19.953 1.00 95.19 195 GLU A CA 1
ATOM 1513 C C . GLU A 1 195 ? -4.508 -6.488 -19.680 1.00 95.19 195 GLU A C 1
ATOM 1515 O O . GLU A 1 195 ? -5.151 -5.450 -19.599 1.00 95.19 195 GLU A O 1
ATOM 1520 N N . GLY A 1 196 ? -3.198 -6.509 -19.466 1.00 95.94 196 GLY A N 1
ATOM 1521 C CA . GLY A 1 196 ? -2.457 -5.300 -19.142 1.00 95.94 196 GLY A CA 1
ATOM 1522 C C . GLY A 1 196 ? -0.989 -5.602 -18.925 1.00 95.94 196 GLY A C 1
ATOM 1523 O O . GLY A 1 196 ? -0.463 -6.625 -19.373 1.00 95.94 196 GLY A O 1
ATOM 1524 N N . ARG A 1 197 ? -0.299 -4.709 -18.223 1.00 97.06 197 ARG A N 1
ATOM 1525 C CA . ARG A 1 197 ? 1.125 -4.870 -17.928 1.00 97.06 197 ARG A CA 1
ATOM 1526 C C . ARG A 1 197 ? 1.501 -4.338 -16.562 1.00 97.06 197 ARG A C 1
ATOM 1528 O O . ARG A 1 197 ? 0.892 -3.399 -16.053 1.00 97.06 197 ARG A O 1
ATOM 1535 N N . ILE A 1 198 ? 2.557 -4.915 -16.007 1.00 98.12 198 ILE A N 1
ATOM 1536 C CA . ILE A 1 198 ? 3.256 -4.361 -14.852 1.00 98.12 198 ILE A CA 1
ATOM 1537 C C . ILE A 1 198 ? 4.491 -3.627 -15.355 1.00 98.12 198 ILE A C 1
ATOM 1539 O O . ILE A 1 198 ? 5.269 -4.174 -16.137 1.00 98.12 198 ILE A O 1
ATOM 1543 N N . ASN A 1 199 ? 4.653 -2.390 -14.897 1.00 97.75 199 ASN A N 1
ATOM 1544 C CA . ASN A 1 199 ? 5.749 -1.510 -15.261 1.00 97.75 199 ASN A CA 1
ATOM 1545 C C . ASN A 1 199 ? 6.669 -1.254 -14.068 1.00 97.75 199 ASN A C 1
ATOM 1547 O O . ASN A 1 199 ? 6.189 -1.140 -12.940 1.00 97.75 199 ASN A O 1
ATOM 1551 N N . PHE A 1 200 ? 7.954 -1.018 -14.338 1.00 98.19 200 PHE A N 1
ATOM 1552 C CA . PHE A 1 200 ? 8.844 -0.300 -13.426 1.00 98.19 200 PHE A CA 1
ATOM 1553 C C . PHE A 1 200 ? 9.733 0.708 -14.171 1.00 98.19 200 PHE A C 1
ATOM 1555 O O . PHE A 1 200 ? 10.101 0.497 -15.331 1.00 98.19 200 PHE A O 1
ATOM 1562 N N . ARG A 1 201 ? 10.041 1.842 -13.526 1.00 97.62 201 ARG A N 1
ATOM 1563 C CA . ARG A 1 201 ? 10.849 2.938 -14.103 1.00 97.62 201 ARG A CA 1
ATOM 1564 C C . ARG A 1 201 ? 11.350 3.924 -13.045 1.00 97.62 201 ARG A C 1
ATOM 1566 O O . ARG A 1 201 ? 10.901 3.893 -11.904 1.00 97.62 201 ARG A O 1
ATOM 1573 N N . ILE A 1 202 ? 12.179 4.878 -13.463 1.00 97.81 202 ILE A N 1
ATOM 1574 C CA . ILE A 1 202 ? 12.319 6.188 -12.809 1.00 97.81 202 ILE A CA 1
ATOM 1575 C C . ILE A 1 202 ? 11.781 7.237 -13.788 1.00 97.81 202 ILE A C 1
ATOM 1577 O O . ILE A 1 202 ? 12.133 7.202 -14.961 1.00 97.81 202 ILE A O 1
ATOM 1581 N N . PHE A 1 203 ? 10.912 8.144 -13.334 1.00 97.00 203 PHE A N 1
ATOM 1582 C CA . PHE A 1 203 ? 10.424 9.267 -14.147 1.00 97.00 203 PHE A CA 1
ATOM 1583 C C . PHE A 1 203 ? 10.185 10.507 -13.279 1.00 97.00 203 PHE A C 1
ATOM 1585 O O . PHE A 1 203 ? 9.833 10.386 -12.102 1.00 97.00 203 PHE A O 1
ATOM 1592 N N . GLY A 1 204 ? 10.378 11.699 -13.854 1.00 96.88 204 GLY A N 1
ATOM 1593 C CA . GLY A 1 204 ? 10.244 12.973 -13.143 1.00 96.88 204 GLY A CA 1
ATOM 1594 C C . GLY A 1 204 ? 11.311 13.190 -12.065 1.00 96.88 204 GLY A C 1
ATOM 1595 O O . GLY A 1 204 ? 11.173 14.080 -11.227 1.00 96.88 204 GLY A O 1
ATOM 1596 N N . ALA A 1 205 ? 12.364 12.369 -12.061 1.00 97.62 205 ALA A N 1
ATOM 1597 C CA . ALA A 1 205 ? 13.436 12.403 -11.080 1.00 97.62 205 ALA A CA 1
ATOM 1598 C C . ALA A 1 205 ? 14.770 11.925 -11.668 1.00 97.62 205 ALA A C 1
ATOM 1600 O O . ALA A 1 205 ? 14.803 11.149 -12.626 1.00 97.62 205 ALA A O 1
ATOM 1601 N N . THR A 1 206 ? 15.857 12.365 -11.043 1.00 98.12 206 THR A N 1
ATOM 1602 C CA . THR A 1 206 ? 17.207 11.812 -11.217 1.00 98.12 206 THR A CA 1
ATOM 1603 C C . THR A 1 206 ? 17.556 10.902 -10.045 1.00 98.12 206 THR A C 1
ATOM 1605 O O . THR A 1 206 ? 16.821 10.875 -9.062 1.00 98.12 206 THR A O 1
ATOM 1608 N N . GLY A 1 207 ? 18.664 10.167 -10.137 1.00 97.81 207 GLY A N 1
ATOM 1609 C CA . GLY A 1 207 ? 19.182 9.292 -9.083 1.00 97.81 207 GLY A CA 1
ATOM 1610 C C . GLY A 1 207 ? 19.179 7.821 -9.481 1.00 97.81 207 GLY A C 1
ATOM 1611 O O . GLY A 1 207 ? 18.893 7.476 -10.629 1.00 97.81 207 GLY A O 1
ATOM 1612 N N . THR A 1 208 ? 19.492 6.953 -8.522 1.00 98.62 208 THR A N 1
ATOM 1613 C CA . THR A 1 208 ? 19.575 5.506 -8.744 1.00 98.62 208 THR A CA 1
ATOM 1614 C C . THR A 1 208 ? 18.519 4.784 -7.923 1.00 98.62 208 THR A C 1
ATOM 1616 O O . THR A 1 208 ? 18.331 5.070 -6.739 1.00 98.62 208 THR A O 1
ATOM 1619 N N . ALA A 1 209 ? 17.833 3.829 -8.540 1.00 98.56 209 ALA A N 1
ATOM 1620 C CA . ALA A 1 209 ? 16.937 2.922 -7.844 1.00 98.56 209 ALA A CA 1
ATOM 1621 C C . ALA A 1 209 ? 17.223 1.478 -8.242 1.00 98.56 209 ALA A C 1
ATOM 1623 O O . ALA A 1 209 ? 17.527 1.192 -9.401 1.00 98.56 209 ALA A O 1
ATOM 1624 N N . TRP A 1 210 ? 17.082 0.591 -7.266 1.00 98.81 210 TRP A N 1
ATOM 1625 C CA . TRP A 1 210 ? 17.114 -0.848 -7.454 1.00 98.81 210 TRP A CA 1
ATOM 1626 C C . TRP A 1 210 ? 15.737 -1.416 -7.141 1.00 98.81 210 TRP A C 1
ATOM 1628 O O . TRP A 1 210 ? 15.083 -0.984 -6.187 1.00 98.81 210 TRP A O 1
ATOM 1638 N N . PHE A 1 211 ? 15.322 -2.378 -7.951 1.00 98.75 211 PHE A N 1
ATOM 1639 C CA . PHE A 1 211 ? 14.056 -3.084 -7.880 1.00 98.75 211 PHE A CA 1
ATOM 1640 C C . PHE A 1 211 ? 14.365 -4.569 -7.757 1.00 98.75 211 PHE A C 1
ATOM 1642 O O . PHE A 1 211 ? 15.180 -5.097 -8.512 1.00 98.75 211 PHE A O 1
ATOM 1649 N N . ASP A 1 212 ? 13.721 -5.235 -6.812 1.00 98.56 212 ASP A N 1
ATOM 1650 C CA . ASP A 1 212 ? 13.912 -6.661 -6.577 1.00 98.56 212 ASP A CA 1
ATOM 1651 C C . ASP A 1 212 ? 12.613 -7.287 -6.059 1.00 98.56 212 ASP A C 1
ATOM 1653 O O . ASP A 1 212 ? 11.730 -6.581 -5.552 1.00 98.56 212 ASP A O 1
ATOM 1657 N N . ASP A 1 213 ? 12.492 -8.605 -6.204 1.00 97.56 213 ASP A N 1
ATOM 1658 C CA . ASP A 1 213 ? 11.365 -9.403 -5.728 1.00 97.56 213 ASP A CA 1
ATOM 1659 C C . ASP A 1 213 ? 10.000 -8.781 -6.086 1.00 97.56 213 ASP A C 1
ATOM 1661 O O . ASP A 1 213 ? 9.119 -8.602 -5.235 1.00 97.56 213 ASP A O 1
ATOM 1665 N N . VAL A 1 214 ? 9.830 -8.415 -7.361 1.00 97.81 214 VAL A N 1
ATOM 1666 C CA . VAL A 1 214 ? 8.578 -7.882 -7.903 1.00 97.81 214 VAL A CA 1
ATOM 1667 C C . VAL A 1 214 ? 7.596 -9.029 -8.095 1.00 97.81 214 VAL A C 1
ATOM 1669 O O . VAL A 1 214 ? 7.827 -9.973 -8.854 1.00 97.81 214 VAL A O 1
ATOM 1672 N N . GLN A 1 215 ? 6.469 -8.952 -7.399 1.00 96.06 215 GLN A N 1
ATOM 1673 C CA . GLN A 1 215 ? 5.472 -10.010 -7.381 1.00 96.06 215 GLN A CA 1
ATOM 1674 C C . GLN A 1 215 ? 4.099 -9.476 -7.741 1.00 96.06 215 GLN A C 1
ATOM 1676 O O . GLN A 1 215 ? 3.670 -8.444 -7.233 1.00 96.06 215 GLN A O 1
ATOM 1681 N N . LEU A 1 216 ? 3.378 -10.224 -8.566 1.00 95.75 216 LEU A N 1
ATOM 1682 C CA . LEU A 1 216 ? 1.954 -10.033 -8.778 1.00 95.75 216 LEU A CA 1
ATOM 1683 C C . LEU A 1 216 ? 1.230 -11.283 -8.297 1.00 95.75 216 LEU A C 1
ATOM 1685 O O . LEU A 1 216 ? 1.425 -12.362 -8.851 1.00 95.75 216 LEU A O 1
ATOM 1689 N N . VAL A 1 217 ? 0.410 -11.144 -7.261 1.00 92.94 217 VAL A N 1
ATOM 1690 C CA . VAL A 1 217 ? -0.284 -12.273 -6.630 1.00 92.94 217 VAL A CA 1
ATOM 1691 C C . VAL A 1 217 ? -1.787 -12.044 -6.600 1.00 92.94 217 VAL A C 1
ATOM 1693 O O . VAL A 1 217 ? -2.250 -10.919 -6.426 1.00 92.94 217 VAL A O 1
ATOM 1696 N N . GLU A 1 218 ? -2.559 -13.114 -6.781 1.00 90.25 218 GLU A N 1
ATOM 1697 C CA . GLU A 1 218 ? -4.020 -13.076 -6.657 1.00 90.25 218 GLU A CA 1
ATOM 1698 C C . GLU A 1 218 ? -4.441 -12.891 -5.190 1.00 90.25 218 GLU A C 1
ATOM 1700 O O . GLU A 1 218 ? -3.905 -13.535 -4.285 1.00 90.25 218 GLU A O 1
ATOM 1705 N N . GLY A 1 219 ? -5.427 -12.024 -4.968 1.00 83.88 219 GLY A N 1
ATOM 1706 C CA . GLY A 1 219 ? -5.961 -11.650 -3.662 1.00 83.88 219 GLY A CA 1
ATOM 1707 C C . GLY A 1 219 ? -5.380 -10.351 -3.096 1.00 83.88 219 GLY A C 1
ATOM 1708 O O . GLY A 1 219 ? -4.391 -9.804 -3.585 1.00 83.88 219 GLY A O 1
ATOM 1709 N N . ALA A 1 220 ? -6.018 -9.855 -2.033 1.00 80.38 220 ALA A N 1
ATOM 1710 C CA . ALA A 1 220 ? -5.571 -8.687 -1.279 1.00 80.38 220 ALA A CA 1
ATOM 1711 C C . ALA A 1 220 ? -4.542 -9.096 -0.213 1.00 80.38 220 ALA A C 1
ATOM 1713 O O . ALA A 1 220 ? -4.893 -9.629 0.845 1.00 80.38 220 ALA A O 1
ATOM 1714 N N . ALA A 1 221 ? -3.267 -8.823 -0.481 1.00 80.56 221 ALA A N 1
ATOM 1715 C CA . ALA A 1 221 ? -2.154 -9.079 0.410 1.00 80.56 221 ALA A CA 1
ATOM 1716 C C . ALA A 1 221 ? -1.633 -7.778 1.026 1.00 80.56 221 ALA A C 1
ATOM 1718 O O . ALA A 1 221 ? -0.657 -7.195 0.553 1.00 80.56 221 ALA A O 1
ATOM 1719 N N . ILE A 1 222 ? -2.315 -7.307 2.070 1.00 76.38 222 ILE A N 1
ATOM 1720 C CA . ILE A 1 222 ? -2.129 -5.994 2.689 1.00 76.38 222 ILE A CA 1
ATOM 1721 C C . ILE A 1 222 ? -1.520 -6.203 4.071 1.00 76.38 222 ILE A C 1
ATOM 1723 O O . ILE A 1 222 ? -2.024 -7.004 4.860 1.00 76.38 222 ILE A O 1
ATOM 1727 N N . ARG A 1 223 ? -0.450 -5.468 4.386 1.00 81.12 223 ARG A N 1
ATOM 1728 C CA . ARG A 1 223 ? 0.016 -5.355 5.772 1.00 81.12 223 ARG A CA 1
ATOM 1729 C C . ARG A 1 223 ? -0.987 -4.498 6.514 1.00 81.12 223 ARG A C 1
ATOM 1731 O O . ARG A 1 223 ? -1.195 -3.363 6.118 1.00 81.12 223 ARG A O 1
ATOM 1738 N N . TRP A 1 224 ? -1.602 -5.011 7.559 1.00 86.31 224 TRP A N 1
ATOM 1739 C CA . TRP A 1 224 ? -2.563 -4.265 8.354 1.00 86.31 224 TRP A CA 1
ATOM 1740 C C . TRP A 1 224 ? -2.076 -4.171 9.792 1.00 86.31 224 TRP A C 1
ATOM 1742 O O . TRP A 1 224 ? -1.400 -5.060 10.309 1.00 86.31 224 TRP A O 1
ATOM 1752 N N . GLN A 1 225 ? -2.455 -3.077 10.438 1.00 91.88 225 GLN A N 1
ATOM 1753 C CA . GLN A 1 225 ? -2.305 -2.882 11.869 1.00 91.88 225 GLN A CA 1
ATOM 1754 C C . GLN A 1 225 ? -3.654 -2.451 12.428 1.00 91.88 225 GLN A C 1
ATOM 1756 O O . GLN A 1 225 ? -4.428 -1.769 11.760 1.00 91.88 225 GLN A O 1
ATOM 1761 N N . VAL A 1 226 ? -3.926 -2.849 13.658 1.00 94.69 226 VAL A N 1
ATOM 1762 C CA . VAL A 1 226 ? -5.007 -2.317 14.474 1.00 94.69 226 VAL A CA 1
ATOM 1763 C C . VAL A 1 226 ? -4.352 -1.586 15.621 1.00 94.69 226 VAL A C 1
ATOM 1765 O O . VAL A 1 226 ? -3.587 -2.177 16.379 1.00 94.69 226 VAL A O 1
ATOM 1768 N N . PHE A 1 227 ? -4.644 -0.303 15.749 1.00 95.56 227 PHE A N 1
ATOM 1769 C CA . PHE A 1 227 ? -4.224 0.497 16.886 1.00 95.56 227 PHE A CA 1
ATOM 1770 C C . PHE A 1 227 ? -5.287 0.431 17.967 1.00 95.56 227 PHE A C 1
ATOM 1772 O O . PHE A 1 227 ? -6.479 0.459 17.668 1.00 95.56 227 PHE A O 1
ATOM 1779 N N . SER A 1 228 ? -4.858 0.377 19.220 1.00 96.31 228 SER A N 1
ATOM 1780 C CA . SER A 1 228 ? -5.737 0.472 20.376 1.00 96.31 228 SER A CA 1
ATOM 1781 C C . SER A 1 228 ? -5.388 1.649 21.258 1.00 96.31 228 SER A C 1
ATOM 1783 O O . SER A 1 228 ? -4.215 2.000 21.389 1.00 96.31 228 SER A O 1
ATOM 1785 N N . ARG A 1 229 ? -6.388 2.155 21.976 1.00 95.25 229 ARG A N 1
ATOM 1786 C CA . ARG A 1 229 ? -6.172 2.930 23.196 1.00 95.25 229 ARG A CA 1
ATOM 1787 C C . ARG A 1 229 ? -7.159 2.500 24.272 1.00 95.25 229 ARG A C 1
ATOM 1789 O O . ARG A 1 229 ? -8.365 2.444 24.028 1.00 95.25 229 ARG A O 1
ATOM 1796 N N . GLU A 1 230 ? -6.641 2.185 25.454 1.00 95.12 230 GLU A N 1
ATOM 1797 C CA . GLU A 1 230 ? -7.472 1.856 26.610 1.00 95.12 230 GLU A CA 1
ATOM 1798 C C . GLU A 1 230 ? -7.967 3.111 27.323 1.00 95.12 230 GLU A C 1
ATOM 1800 O O . GLU A 1 230 ? -7.205 4.050 27.567 1.00 95.12 230 GLU A O 1
ATOM 1805 N N . PHE A 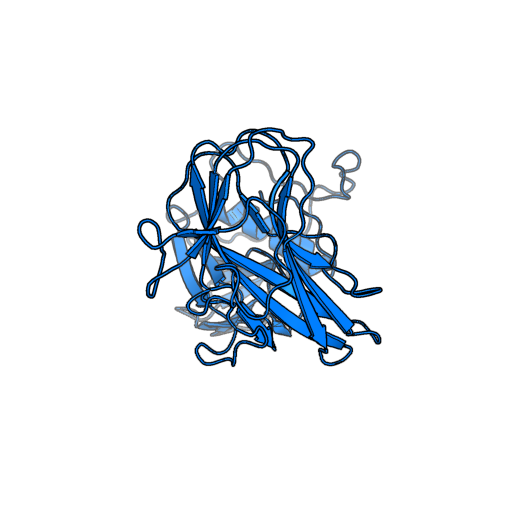1 231 ? -9.228 3.066 27.741 1.00 94.38 231 PHE A N 1
ATOM 1806 C CA . PHE A 1 231 ? -9.862 4.062 28.590 1.00 94.38 231 PHE A CA 1
ATOM 1807 C C . PHE A 1 231 ? -10.372 3.413 29.883 1.00 94.38 231 PHE A C 1
ATOM 1809 O O . PHE A 1 231 ? -10.494 2.187 29.990 1.00 94.38 231 PHE A O 1
ATOM 1816 N N . THR A 1 232 ? -10.667 4.210 30.910 1.00 93.62 232 THR A N 1
ATOM 1817 C CA . THR A 1 232 ? -11.144 3.679 32.198 1.00 93.62 232 THR A CA 1
ATOM 1818 C C . THR A 1 232 ? -12.478 2.940 32.084 1.00 93.62 232 THR A C 1
ATOM 1820 O O . THR A 1 232 ? -12.669 1.967 32.814 1.00 93.62 232 THR A O 1
ATOM 1823 N N . LYS A 1 233 ? -13.349 3.314 31.137 1.00 94.81 233 LYS A N 1
ATOM 1824 C CA . LYS A 1 233 ? -14.651 2.672 30.882 1.00 94.81 233 LYS A CA 1
ATOM 1825 C C . LYS A 1 233 ? -14.775 2.102 29.465 1.00 94.81 233 LYS A C 1
ATOM 1827 O O . LYS A 1 233 ? -15.877 1.771 29.037 1.00 94.81 233 LYS A O 1
ATOM 1832 N N . GLY A 1 234 ? -13.675 1.942 28.728 1.00 95.62 234 GLY A N 1
ATOM 1833 C CA . GLY A 1 234 ? -13.756 1.465 27.350 1.00 95.62 234 GLY A CA 1
ATOM 1834 C C . GLY A 1 234 ? -12.432 1.106 26.690 1.00 95.62 234 GLY A C 1
ATOM 1835 O O . GLY A 1 234 ? -11.360 1.171 27.289 1.00 95.62 234 GLY A O 1
ATOM 1836 N N . LEU A 1 235 ? -12.536 0.692 25.436 1.00 96.69 235 LEU A N 1
ATOM 1837 C CA . LEU A 1 235 ? -11.434 0.377 24.538 1.00 96.69 235 LEU A CA 1
ATOM 1838 C C . LEU A 1 235 ? -11.766 0.963 23.167 1.00 96.69 235 LEU A C 1
ATOM 1840 O O . LEU A 1 235 ? -12.883 0.820 22.679 1.00 96.69 235 LEU A O 1
ATOM 1844 N N . VAL A 1 236 ? -10.798 1.610 22.535 1.00 97.12 236 VAL A N 1
ATOM 1845 C CA . VAL A 1 236 ? -10.937 2.083 21.156 1.00 97.12 236 VAL A CA 1
ATOM 1846 C C . VAL A 1 236 ? -9.984 1.295 20.284 1.00 97.12 236 VAL A C 1
ATOM 1848 O O . VAL A 1 236 ? -8.821 1.152 20.652 1.00 97.12 236 VAL A O 1
ATOM 1851 N N . LEU A 1 237 ? -10.474 0.797 19.150 1.00 97.56 237 LEU A N 1
ATOM 1852 C CA . LEU A 1 237 ? -9.706 0.076 18.139 1.00 97.56 237 LEU A CA 1
ATOM 1853 C C . LEU A 1 237 ? -9.858 0.771 16.787 1.00 97.56 237 LEU A C 1
ATOM 1855 O O . LEU A 1 237 ? -10.977 1.067 16.380 1.00 97.56 237 LEU A O 1
ATOM 1859 N N . VAL A 1 238 ? -8.754 1.009 16.082 1.00 95.44 238 VAL A N 1
ATOM 1860 C CA . VAL A 1 238 ? -8.732 1.652 14.760 1.00 95.44 238 VAL A CA 1
ATOM 1861 C C . VAL A 1 238 ? -7.891 0.818 13.808 1.00 95.44 238 VAL A C 1
ATOM 1863 O O . VAL A 1 238 ? -6.697 0.632 14.040 1.00 95.44 238 VAL A O 1
ATOM 1866 N N . LYS A 1 239 ? -8.496 0.365 12.709 1.00 92.94 239 LYS A N 1
ATOM 1867 C CA . LYS A 1 239 ? -7.792 -0.255 11.588 1.00 92.94 239 LYS A CA 1
ATOM 1868 C C . LYS A 1 239 ? -7.719 0.738 10.421 1.00 92.94 239 LYS A C 1
ATOM 1870 O O . LYS A 1 239 ? -8.696 0.888 9.680 1.00 92.94 239 LYS A O 1
ATOM 1875 N N . PRO A 1 240 ? -6.602 1.468 10.252 1.00 87.75 240 PRO A N 1
ATOM 1876 C CA . PRO A 1 240 ? -6.464 2.403 9.145 1.00 87.75 240 PRO A CA 1
ATOM 1877 C C . PRO A 1 240 ? -6.475 1.671 7.801 1.00 87.75 240 PRO A C 1
ATOM 1879 O O . PRO A 1 240 ? -6.086 0.508 7.701 1.00 87.75 240 PRO A O 1
ATOM 1882 N N . ASN A 1 241 ? -6.890 2.371 6.747 1.00 81.94 241 ASN A N 1
ATOM 1883 C CA . ASN A 1 241 ? -6.593 1.941 5.387 1.00 81.94 241 ASN A CA 1
ATOM 1884 C C . ASN A 1 241 ? -5.146 2.348 5.070 1.00 81.94 241 ASN A C 1
ATOM 1886 O O . ASN A 1 241 ? -4.792 3.524 5.149 1.00 81.94 241 ASN A O 1
ATOM 1890 N N . VAL A 1 242 ? -4.315 1.361 4.745 1.00 73.75 242 VAL A N 1
ATOM 1891 C CA . VAL A 1 242 ? -2.905 1.542 4.359 1.00 73.75 242 VAL A CA 1
ATOM 1892 C C . VAL A 1 242 ? -2.661 1.166 2.893 1.00 73.75 242 VAL A C 1
ATOM 1894 O O . VAL A 1 242 ? -1.561 0.780 2.509 1.00 73.75 242 VAL A O 1
ATOM 1897 N N . GLY A 1 243 ? -3.708 1.279 2.078 1.00 69.25 243 GLY A N 1
ATOM 1898 C CA . GLY A 1 243 ? -3.771 0.874 0.680 1.00 69.25 243 GLY A CA 1
ATOM 1899 C C . GLY A 1 243 ? -4.818 -0.217 0.444 1.00 69.25 243 GLY A C 1
ATOM 1900 O O . GLY A 1 243 ? -5.093 -1.043 1.317 1.00 69.25 243 GLY A O 1
ATOM 1901 N N . GLY A 1 244 ? -5.376 -0.238 -0.767 1.00 70.94 244 GLY A N 1
ATOM 1902 C CA . GLY A 1 244 ? -6.348 -1.241 -1.200 1.00 70.94 244 GLY A CA 1
ATOM 1903 C C . GLY A 1 244 ? -7.805 -0.932 -0.831 1.00 70.94 244 GLY A C 1
ATOM 1904 O O . GLY A 1 244 ? -8.117 0.170 -0.364 1.00 70.94 244 GLY A O 1
ATOM 1905 N N . PRO A 1 245 ? -8.713 -1.890 -1.088 1.00 74.50 245 PRO A N 1
ATOM 1906 C CA . PRO A 1 245 ? -10.147 -1.676 -0.956 1.00 74.50 245 PRO A CA 1
ATOM 1907 C C . PRO A 1 245 ? -10.589 -1.610 0.519 1.00 74.50 245 PRO A C 1
ATOM 1909 O O . PRO A 1 245 ? -9.794 -1.804 1.442 1.00 74.50 245 PRO A O 1
ATOM 1912 N N . THR A 1 246 ? -11.857 -1.267 0.747 1.00 82.88 246 THR A N 1
ATOM 1913 C CA . THR A 1 246 ? -12.471 -1.077 2.078 1.00 82.88 246 THR A CA 1
ATOM 1914 C C . THR A 1 246 ? -13.613 -2.057 2.360 1.00 82.88 246 THR A C 1
ATOM 1916 O O . THR A 1 246 ? -14.296 -1.920 3.386 1.00 82.88 246 THR A O 1
ATOM 1919 N N . GLY A 1 247 ? -13.827 -3.030 1.470 1.00 79.62 247 GLY A N 1
ATOM 1920 C CA . GLY A 1 247 ? -14.884 -4.027 1.571 1.00 79.62 247 GLY A CA 1
ATOM 1921 C C . GLY A 1 247 ? -14.553 -5.165 2.535 1.00 79.62 247 GLY A C 1
ATOM 1922 O O . GLY A 1 247 ? -13.532 -5.163 3.238 1.00 79.62 247 GLY A O 1
ATOM 1923 N N . ASP A 1 248 ? -15.457 -6.141 2.590 1.00 83.88 248 ASP A N 1
ATOM 1924 C CA . ASP A 1 248 ? -15.400 -7.283 3.507 1.00 83.88 248 ASP A CA 1
ATOM 1925 C C . ASP A 1 248 ? -14.202 -8.206 3.227 1.00 83.88 248 ASP A C 1
ATOM 1927 O O . ASP A 1 248 ? -13.721 -8.893 4.125 1.00 83.88 248 ASP A O 1
ATOM 1931 N N . GLU A 1 249 ? -13.635 -8.160 2.021 1.00 73.81 249 GLU A N 1
ATOM 1932 C CA . GLU A 1 249 ? -12.385 -8.836 1.660 1.00 73.81 249 GLU A CA 1
ATOM 1933 C C . GLU A 1 249 ? -11.182 -8.383 2.500 1.00 73.81 249 GLU A C 1
ATOM 1935 O O . GLU A 1 249 ? -10.158 -9.064 2.549 1.00 73.81 249 GLU A O 1
ATOM 1940 N N . THR A 1 250 ? -11.302 -7.243 3.184 1.00 82.44 250 THR A N 1
ATOM 1941 C CA . THR A 1 250 ? -10.263 -6.719 4.075 1.00 82.44 250 THR A CA 1
ATOM 1942 C C . THR A 1 250 ? -10.520 -7.015 5.547 1.00 82.44 250 THR A C 1
ATOM 1944 O O . THR A 1 250 ? -9.719 -6.610 6.384 1.00 82.44 250 THR A O 1
ATOM 1947 N N . ALA A 1 251 ? -11.616 -7.688 5.893 1.00 89.06 251 ALA A N 1
ATOM 1948 C CA . ALA A 1 251 ? -12.070 -7.878 7.264 1.00 89.06 251 ALA A CA 1
ATOM 1949 C C . ALA A 1 251 ? -11.119 -8.779 8.085 1.00 89.06 251 ALA A C 1
ATOM 1951 O O . ALA A 1 251 ? -10.694 -9.842 7.633 1.00 89.06 251 ALA A O 1
ATOM 1952 N N . THR A 1 252 ? -10.776 -8.362 9.307 1.00 91.06 252 THR A N 1
ATOM 1953 C CA . THR A 1 252 ? -9.977 -9.148 10.263 1.00 91.06 252 THR A CA 1
ATOM 1954 C C . THR A 1 252 ? -10.680 -9.218 11.612 1.00 91.06 252 THR A C 1
ATOM 1956 O O . THR A 1 252 ? -11.191 -8.216 12.108 1.00 91.06 252 THR A O 1
ATOM 1959 N N . THR A 1 253 ? -10.710 -10.411 12.214 1.00 95.06 253 THR A N 1
ATOM 1960 C CA . THR A 1 253 ? -11.369 -10.652 13.508 1.00 95.06 253 THR A CA 1
ATOM 1961 C C . THR A 1 253 ? -10.365 -10.587 14.652 1.00 95.06 253 THR A C 1
ATOM 1963 O O . THR A 1 253 ? -9.296 -11.195 14.596 1.00 95.06 253 THR A O 1
ATOM 1966 N N . HIS A 1 254 ? -10.725 -9.861 15.706 1.00 95.69 254 HIS A N 1
ATOM 1967 C CA . HIS A 1 254 ? -9.863 -9.560 16.840 1.00 95.69 254 HIS A CA 1
ATOM 1968 C C . HIS A 1 254 ? -10.562 -9.916 18.149 1.00 95.69 254 HIS A C 1
ATOM 1970 O O . HIS A 1 254 ? -11.607 -9.352 18.474 1.00 95.69 254 HIS A O 1
ATOM 1976 N N . LYS A 1 255 ? -9.971 -10.835 18.921 1.00 97.56 255 LYS A N 1
ATOM 1977 C CA . LYS A 1 255 ? -10.478 -11.192 20.251 1.00 97.56 255 LYS A CA 1
ATOM 1978 C C . LYS A 1 255 ? -10.300 -10.029 21.218 1.00 97.56 255 LYS A C 1
ATOM 1980 O O . LYS A 1 255 ? -9.237 -9.415 21.267 1.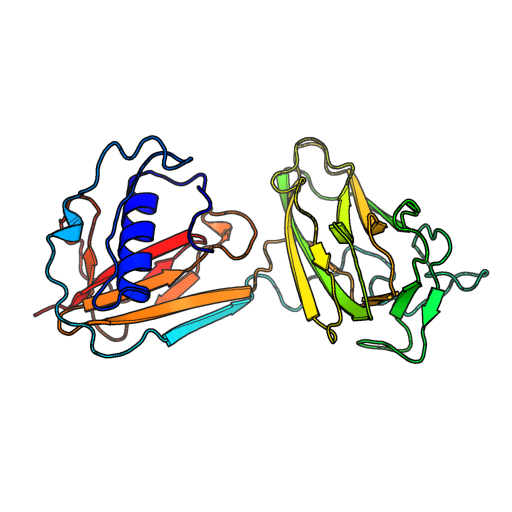00 97.56 255 LYS A O 1
ATOM 1985 N N . LEU A 1 256 ? -11.332 -9.765 22.005 1.00 96.69 256 LEU A N 1
ATOM 1986 C CA . LEU A 1 256 ? -11.334 -8.722 23.018 1.00 96.69 256 LEU A CA 1
ATOM 1987 C C . LEU A 1 256 ? -10.905 -9.301 24.374 1.00 96.69 256 LEU A C 1
ATOM 1989 O O . LEU A 1 256 ? -11.215 -10.454 24.680 1.00 96.69 256 LEU A O 1
ATOM 1993 N N . PRO A 1 257 ? -10.206 -8.516 25.213 1.00 93.31 257 PRO A N 1
ATOM 1994 C CA . PRO A 1 257 ? -9.707 -8.998 26.502 1.00 93.31 257 PRO A CA 1
ATOM 1995 C C . PRO A 1 257 ? -10.824 -9.268 27.522 1.00 93.31 257 PRO A C 1
ATOM 1997 O O . PRO A 1 257 ? -10.626 -10.029 28.464 1.00 93.31 257 PRO A O 1
ATOM 2000 N N . VAL A 1 258 ? -11.986 -8.636 27.347 1.00 93.62 258 VAL A N 1
ATOM 2001 C CA . VAL A 1 258 ? -13.215 -8.831 28.129 1.00 93.62 258 VAL A CA 1
ATOM 2002 C C . VAL A 1 258 ? -14.425 -8.620 27.216 1.00 93.62 258 VAL A C 1
ATOM 2004 O O . VAL A 1 258 ? -14.265 -8.224 26.062 1.00 93.62 258 VAL A O 1
ATOM 2007 N N . LEU A 1 259 ? -15.636 -8.849 27.729 1.00 96.12 259 LEU A N 1
ATOM 2008 C CA . LEU A 1 259 ? -16.856 -8.464 27.023 1.00 96.12 259 LEU A CA 1
ATOM 2009 C C . LEU A 1 259 ? -16.991 -6.939 26.970 1.00 96.12 259 LEU A C 1
ATOM 2011 O O . LEU A 1 259 ? -16.910 -6.254 27.993 1.00 96.12 259 LEU A O 1
ATOM 2015 N N . PHE A 1 260 ? -17.255 -6.421 25.776 1.00 97.12 260 PHE A N 1
ATOM 2016 C CA . PHE A 1 260 ? -17.572 -5.013 25.553 1.00 97.12 260 PHE A CA 1
ATOM 2017 C C . PHE A 1 260 ? -18.899 -4.867 24.824 1.00 97.12 260 PHE A C 1
ATOM 2019 O O . PHE A 1 260 ? -19.354 -5.796 24.166 1.00 97.12 260 PHE A O 1
ATOM 2026 N N . ARG A 1 261 ? -19.509 -3.685 24.903 1.00 97.62 261 ARG A N 1
ATOM 2027 C CA . ARG A 1 261 ? -20.658 -3.314 24.073 1.00 97.62 261 ARG A CA 1
ATOM 2028 C C . ARG A 1 261 ? -20.201 -2.295 23.026 1.00 97.62 261 ARG A C 1
ATOM 2030 O O . ARG A 1 261 ? -19.648 -1.265 23.414 1.00 97.62 261 ARG A O 1
ATOM 2037 N N . PRO A 1 262 ? -20.390 -2.552 21.722 1.00 97.19 262 PRO A N 1
ATOM 2038 C CA . PRO A 1 262 ? -19.982 -1.618 20.686 1.00 97.19 262 PRO A CA 1
ATOM 2039 C C . PRO A 1 262 ? -20.891 -0.390 20.697 1.00 97.19 262 PRO A C 1
ATOM 2041 O O . PRO A 1 262 ? -22.117 -0.512 20.730 1.00 97.19 262 PRO A O 1
ATOM 2044 N N . LEU A 1 263 ? -20.281 0.790 20.669 1.00 96.94 263 LEU A N 1
ATOM 2045 C CA . LEU A 1 263 ? -20.971 2.065 20.555 1.00 96.94 263 LEU A CA 1
ATOM 2046 C C . LEU A 1 263 ? -21.342 2.331 19.095 1.00 96.94 263 LEU A C 1
ATOM 2048 O O . LEU A 1 263 ? -20.496 2.268 18.204 1.00 96.94 263 LEU A O 1
ATOM 2052 N N . ARG A 1 264 ? -22.612 2.647 18.859 1.00 94.62 264 ARG A N 1
ATOM 2053 C CA . ARG A 1 264 ? -23.146 3.007 17.543 1.00 94.62 264 ARG A CA 1
ATOM 2054 C C . ARG A 1 264 ? -23.127 4.518 17.343 1.00 94.62 264 ARG A C 1
ATOM 2056 O O . ARG A 1 264 ? -23.090 5.285 18.304 1.00 94.62 264 ARG A O 1
ATOM 2063 N N . ALA A 1 265 ? -23.198 4.960 16.088 1.00 89.75 265 ALA A N 1
ATOM 2064 C CA . ALA A 1 265 ? -23.196 6.384 15.745 1.00 89.75 265 ALA A CA 1
ATOM 2065 C C . ALA A 1 265 ? -24.374 7.163 16.376 1.00 89.75 265 ALA A C 1
ATOM 2067 O O . ALA A 1 265 ? -24.247 8.336 16.728 1.00 89.75 265 ALA A O 1
ATOM 2068 N N . ASP A 1 266 ? -25.516 6.517 16.591 1.00 91.69 266 ASP A N 1
ATOM 2069 C CA . ASP A 1 266 ? -26.667 7.107 17.284 1.00 91.69 266 ASP A CA 1
ATOM 2070 C C . ASP A 1 266 ? -26.493 7.217 18.816 1.00 91.69 266 ASP A C 1
ATOM 2072 O O . ASP A 1 266 ? -27.392 7.699 19.501 1.00 91.69 266 ASP A O 1
ATOM 2076 N N . GLY A 1 267 ? -25.336 6.815 19.356 1.00 92.00 267 GLY A N 1
ATOM 2077 C CA . GLY A 1 267 ? -25.014 6.842 20.783 1.00 92.00 267 GLY A CA 1
ATOM 2078 C C . GLY A 1 267 ? -25.505 5.625 21.568 1.00 92.00 267 GLY A C 1
ATOM 2079 O O . GLY A 1 267 ? -25.223 5.519 22.763 1.00 92.00 267 GLY A O 1
ATOM 2080 N N . THR A 1 268 ? -26.216 4.695 20.925 1.00 95.56 268 THR A N 1
ATOM 2081 C CA . THR A 1 268 ? -26.686 3.469 21.573 1.00 95.56 268 THR A CA 1
ATOM 2082 C C . THR A 1 268 ? -25.578 2.422 21.672 1.00 95.56 268 THR A C 1
ATOM 2084 O O . THR A 1 268 ? -24.619 2.410 20.897 1.00 95.56 268 THR A O 1
ATOM 2087 N N . LEU A 1 269 ? -25.711 1.521 22.647 1.00 96.81 269 LEU A N 1
ATOM 2088 C CA . LEU A 1 269 ? -24.825 0.372 22.803 1.00 96.81 269 LEU A CA 1
ATOM 2089 C C . LEU A 1 269 ? -25.459 -0.871 22.181 1.00 96.81 269 LEU A C 1
ATOM 2091 O O . LEU A 1 269 ? -26.623 -1.179 22.440 1.00 96.81 269 LEU A O 1
ATOM 2095 N N . GLY A 1 270 ? -24.672 -1.605 21.399 1.00 95.81 270 GLY A N 1
ATOM 2096 C CA . GLY A 1 270 ? -25.041 -2.928 20.913 1.00 95.81 270 GLY A CA 1
ATOM 2097 C C . GLY A 1 270 ? -24.979 -4.011 21.995 1.00 95.81 270 GLY A C 1
ATOM 2098 O O . GLY A 1 270 ? -24.747 -3.759 23.185 1.00 95.81 270 GLY A O 1
ATOM 2099 N N . ASP A 1 271 ? -25.173 -5.252 21.563 1.00 96.88 271 ASP A N 1
ATOM 2100 C CA . ASP A 1 271 ? -25.020 -6.421 22.424 1.00 96.88 271 ASP A CA 1
ATOM 2101 C C . ASP A 1 271 ? -23.561 -6.651 22.817 1.00 96.88 271 ASP A C 1
ATOM 2103 O O . ASP A 1 271 ? -22.632 -6.134 22.196 1.00 96.88 271 ASP A O 1
ATOM 2107 N N . ALA A 1 272 ? -23.363 -7.398 23.900 1.00 97.12 272 ALA A N 1
ATOM 2108 C CA . ALA A 1 272 ? -22.029 -7.718 24.374 1.00 97.12 272 ALA A CA 1
ATOM 2109 C C . ALA A 1 272 ? -21.301 -8.626 23.373 1.00 97.12 272 ALA A C 1
ATOM 2111 O O . ALA A 1 272 ? -21.844 -9.645 22.952 1.00 97.12 272 ALA A O 1
ATOM 2112 N N . ILE A 1 273 ? -20.061 -8.277 23.042 1.00 97.31 273 ILE A N 1
ATOM 2113 C CA . ILE A 1 273 ? -19.203 -9.007 22.108 1.00 97.31 273 ILE A CA 1
ATOM 2114 C C . ILE A 1 273 ? -17.880 -9.384 22.780 1.00 97.31 273 ILE A C 1
ATOM 2116 O O . ILE A 1 273 ? -17.345 -8.635 23.601 1.00 97.31 273 ILE A O 1
ATOM 2120 N N . SER A 1 274 ? -17.353 -10.557 22.429 1.00 97.00 274 SER A N 1
ATOM 2121 C CA . SER A 1 274 ? -16.028 -11.057 22.833 1.00 97.00 274 SER A CA 1
ATOM 2122 C C . SER A 1 274 ? -14.977 -10.917 21.729 1.00 97.00 274 SER A C 1
ATOM 2124 O O . SER A 1 274 ? -13.793 -11.153 21.962 1.00 97.00 274 SER A O 1
ATOM 2126 N N . GLU A 1 275 ? -15.395 -10.534 20.528 1.00 97.44 275 GLU A N 1
ATOM 2127 C CA . GLU A 1 275 ? -14.539 -10.281 19.379 1.00 97.44 275 GLU A CA 1
ATOM 2128 C C . GLU A 1 275 ? -15.144 -9.182 18.512 1.00 97.44 275 GLU A C 1
ATOM 2130 O O . GLU A 1 275 ? -16.351 -8.944 18.545 1.00 97.44 275 GLU A O 1
ATOM 2135 N N . VAL A 1 276 ? -14.298 -8.500 17.748 1.00 96.69 276 VAL A N 1
ATOM 2136 C CA . VAL A 1 276 ? -14.715 -7.476 16.792 1.00 96.69 276 VAL A CA 1
ATOM 2137 C C . VAL A 1 276 ? -14.125 -7.781 15.426 1.00 96.69 276 VAL A C 1
ATOM 2139 O O . VAL A 1 276 ? -12.969 -8.194 15.319 1.00 96.69 276 VAL A O 1
ATOM 2142 N N . ASN A 1 277 ? -14.917 -7.569 14.381 1.00 95.81 277 ASN A N 1
ATOM 2143 C CA . ASN A 1 277 ? -14.457 -7.648 13.005 1.00 95.81 277 ASN A CA 1
ATOM 2144 C C . ASN A 1 277 ? -14.227 -6.230 12.462 1.00 95.81 277 ASN A C 1
ATOM 2146 O O . ASN A 1 277 ? -15.102 -5.381 12.610 1.00 95.81 277 ASN A O 1
ATOM 2150 N N . LEU A 1 278 ? -13.049 -5.971 11.887 1.00 94.38 278 LEU A N 1
ATOM 2151 C CA . LEU A 1 278 ? -12.662 -4.667 11.345 1.00 94.38 278 LEU A CA 1
ATOM 2152 C C . LEU A 1 278 ? -12.135 -4.793 9.912 1.00 94.38 278 LEU A C 1
ATOM 2154 O O . LEU A 1 278 ? -11.168 -5.514 9.639 1.00 94.38 278 LEU A O 1
ATOM 2158 N N . ARG A 1 279 ? -12.718 -4.023 8.998 1.00 90.81 279 ARG A N 1
ATOM 2159 C CA . ARG A 1 279 ? -12.243 -3.803 7.624 1.00 90.81 279 ARG A CA 1
ATOM 2160 C C . ARG A 1 279 ? -11.223 -2.663 7.567 1.00 90.81 279 ARG A C 1
ATOM 2162 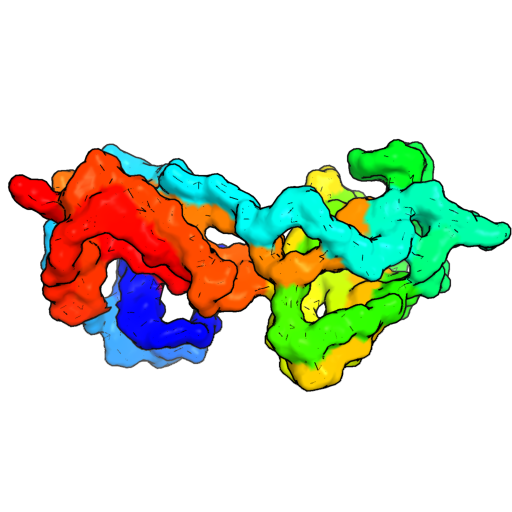O O . ARG A 1 279 ? -10.988 -1.960 8.547 1.00 90.81 279 ARG A O 1
ATOM 2169 N N . ASN A 1 280 ? -10.583 -2.472 6.418 1.00 86.31 280 ASN A N 1
ATOM 2170 C CA . ASN A 1 280 ? -9.729 -1.305 6.174 1.00 86.31 280 ASN A CA 1
ATOM 2171 C C . ASN A 1 280 ? -10.527 -0.003 6.309 1.00 86.31 280 ASN A C 1
ATOM 2173 O O . ASN A 1 280 ? -11.591 0.105 5.717 1.00 86.31 280 ASN A O 1
ATOM 2177 N N . ALA A 1 281 ? -10.012 1.006 7.015 1.00 87.12 281 ALA A N 1
ATOM 2178 C CA . ALA A 1 281 ? -10.776 2.212 7.367 1.00 87.12 281 ALA A CA 1
ATOM 2179 C C . ALA A 1 281 ? -12.059 1.882 8.156 1.00 87.12 281 ALA A C 1
ATOM 2181 O O . ALA A 1 281 ? -13.159 2.343 7.850 1.00 87.12 281 ALA A O 1
ATOM 2182 N N . GLU A 1 282 ? -11.927 1.025 9.164 1.00 92.25 282 GLU A N 1
ATOM 2183 C CA . GLU A 1 282 ? -12.986 0.736 10.126 1.00 92.25 282 GLU A CA 1
ATOM 2184 C C . GLU A 1 282 ? -12.432 0.781 11.549 1.00 92.25 282 GLU A C 1
ATOM 2186 O O . GLU A 1 282 ? -11.239 0.582 11.796 1.00 92.25 282 GLU A O 1
ATOM 2191 N N . ALA A 1 283 ? -13.301 1.110 12.495 1.00 94.50 283 ALA A N 1
ATOM 2192 C CA . ALA A 1 283 ? -12.939 1.272 13.888 1.00 94.50 283 ALA A CA 1
ATOM 2193 C C . ALA A 1 283 ? -14.095 0.859 14.796 1.00 94.50 283 ALA A C 1
ATOM 2195 O O . ALA A 1 283 ? -15.252 0.833 14.381 1.00 94.50 283 ALA A O 1
ATOM 2196 N N . ALA A 1 284 ? -13.772 0.590 16.055 1.00 97.12 284 ALA A N 1
ATOM 2197 C CA . ALA A 1 284 ? -14.747 0.305 17.088 1.00 97.12 284 ALA A CA 1
ATOM 2198 C C . ALA A 1 284 ? -14.444 1.125 18.341 1.00 97.12 284 ALA A C 1
ATOM 2200 O O . ALA A 1 284 ? -13.323 1.118 18.853 1.00 97.12 284 ALA A O 1
ATOM 2201 N N . VAL A 1 285 ? -15.473 1.796 18.857 1.00 96.88 285 VAL A N 1
ATOM 2202 C CA . VAL A 1 285 ? -15.485 2.354 20.210 1.00 96.88 285 VAL A CA 1
ATOM 2203 C C . VAL A 1 285 ? -16.286 1.388 21.073 1.00 96.88 285 VAL A C 1
ATOM 2205 O O . VAL A 1 285 ? -17.443 1.092 20.781 1.00 96.88 285 VAL A O 1
ATOM 2208 N N . LEU A 1 286 ? -15.648 0.837 22.097 1.00 97.56 286 LEU A N 1
ATOM 2209 C CA . LEU A 1 286 ? -16.163 -0.281 22.873 1.00 97.56 286 LEU A CA 1
ATOM 2210 C C . LEU A 1 286 ? -16.342 0.154 24.327 1.00 97.56 286 LEU A C 1
ATOM 2212 O O . LEU A 1 286 ? -15.362 0.434 25.017 1.00 97.56 286 LEU A O 1
ATOM 2216 N N . ALA A 1 287 ? -17.584 0.189 24.807 1.00 96.62 287 ALA A N 1
ATOM 2217 C CA . ALA A 1 287 ? -17.888 0.468 26.205 1.00 96.62 287 ALA A CA 1
ATOM 2218 C C . ALA A 1 287 ? -17.687 -0.800 27.042 1.00 96.62 287 ALA A C 1
ATOM 2220 O O . ALA A 1 287 ? -18.185 -1.880 26.700 1.00 96.62 287 ALA A O 1
ATOM 2221 N N . ARG A 1 288 ? -16.922 -0.688 28.129 1.00 91.88 288 ARG A N 1
ATOM 2222 C CA . ARG A 1 288 ? -16.680 -1.790 29.063 1.00 91.88 288 ARG A CA 1
ATOM 2223 C C . ARG A 1 288 ? -17.975 -2.067 29.826 1.00 91.88 288 ARG A C 1
ATOM 2225 O O . ARG A 1 288 ? -18.692 -1.134 30.182 1.00 91.88 288 ARG A O 1
ATOM 2232 N N . GLN A 1 289 ? -18.287 -3.338 30.063 1.00 77.19 289 GLN A N 1
ATOM 2233 C CA . GLN A 1 289 ? -19.384 -3.660 30.974 1.00 77.19 289 GLN A CA 1
ATOM 2234 C C . GLN A 1 289 ? -19.045 -3.153 32.388 1.00 77.19 289 GLN A C 1
ATOM 2236 O O . GLN A 1 289 ? -17.883 -3.282 32.790 1.00 77.19 289 GLN A O 1
ATOM 2241 N N . PRO A 1 290 ? -20.004 -2.535 33.101 1.00 60.22 290 PRO A N 1
ATOM 2242 C CA . PRO A 1 290 ? -19.831 -2.194 34.508 1.00 60.22 290 PRO A CA 1
ATOM 2243 C C . PRO A 1 290 ? -19.611 -3.436 35.378 1.00 60.22 290 PRO A C 1
ATOM 2245 O O . PRO A 1 290 ? -20.124 -4.519 35.012 1.00 60.22 290 PRO A O 1
#

Sequence (290 aa):
EFGVKFDVDYDRDKLFGLASYLVAHGGFTYFGFGSHPYQHVEKQWFKAIEHDIGEPKGPYAVFAEGTSGRADAKNLLANGDFEAADSQGNPADWTAAEPVELDATVKRSGKFSAKIASADPQINNINKQYVKLKPRTTYTLVAWLKTENVVGSPGAQVYPHEFDDMAGGGQMITATGTSDWKEYRHVFTTAEDAEGRINFRIFGATGTAWFDDVQLVEGAAIRWQVFSREFTKGLVLVKPNVGGPTGDETATTHKLPVLFRPLRADGTLGDAISEVNLRNAEAAVLARQP

Radius of gyration: 22.35 Å; chains: 1; bounding box: 53×43×59 Å